Protein AF-A0AAQ4PIS8-F1 (afdb_monomer)

pLDDT: mean 78.93, std 17.28, range [35.97, 98.38]

Structure (mmCIF, N/CA/C/O backbone):
data_AF-A0AAQ4PIS8-F1
#
_entry.id   AF-A0AAQ4PIS8-F1
#
loop_
_atom_site.group_PDB
_atom_site.id
_atom_site.type_symbol
_atom_site.label_atom_id
_atom_site.label_alt_id
_atom_site.label_comp_id
_atom_site.label_asym_id
_atom_site.label_entit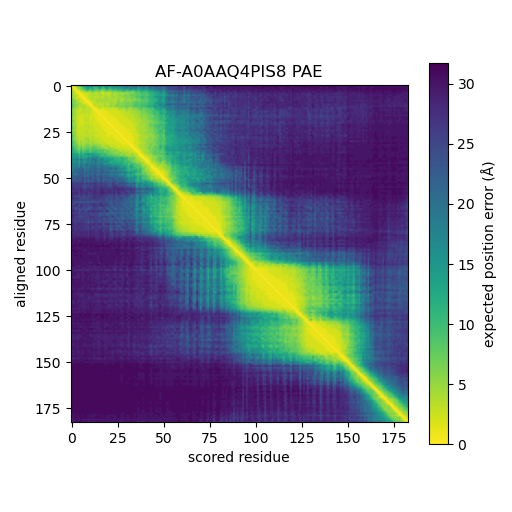y_id
_atom_site.label_seq_id
_atom_site.pdbx_PDB_ins_code
_atom_site.Cartn_x
_atom_site.Cartn_y
_atom_site.Cartn_z
_atom_site.occupancy
_atom_site.B_iso_or_equiv
_atom_site.auth_seq_id
_atom_site.auth_com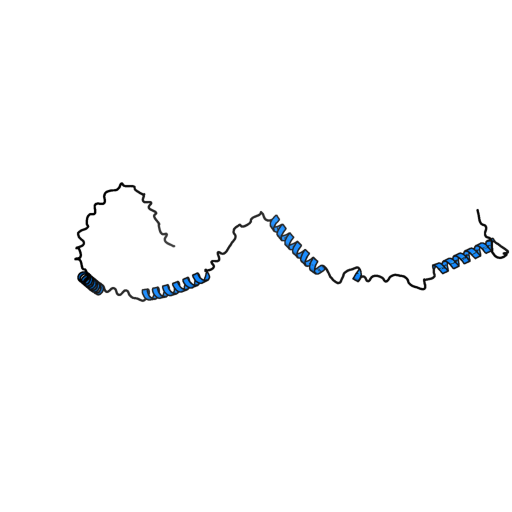p_id
_atom_site.auth_asym_id
_atom_site.auth_atom_id
_atom_site.pdbx_PDB_model_num
ATOM 1 N N . MET A 1 1 ? 63.037 -3.251 -74.588 1.00 55.78 1 MET A N 1
ATOM 2 C CA . MET A 1 1 ? 62.835 -3.623 -76.007 1.00 55.78 1 MET A CA 1
ATOM 3 C C . MET A 1 1 ? 61.582 -2.925 -76.519 1.00 55.78 1 MET A C 1
ATOM 5 O O . MET A 1 1 ? 60.501 -3.246 -76.045 1.00 55.78 1 MET A O 1
ATOM 9 N N . HIS A 1 2 ? 61.704 -1.952 -77.424 1.00 57.91 2 HIS A N 1
ATOM 10 C CA . HIS A 1 2 ? 60.540 -1.271 -78.004 1.00 57.91 2 HIS A CA 1
ATOM 11 C C . HIS A 1 2 ? 59.982 -2.119 -79.156 1.00 57.91 2 HIS A C 1
ATOM 13 O O . HIS A 1 2 ? 60.644 -2.274 -80.181 1.00 57.91 2 HIS A O 1
ATOM 19 N N . ARG A 1 3 ? 58.792 -2.710 -78.981 1.00 79.62 3 ARG A N 1
ATOM 20 C CA . ARG A 1 3 ? 58.085 -3.414 -80.063 1.00 79.62 3 ARG A CA 1
ATOM 21 C C . ARG A 1 3 ? 57.432 -2.379 -80.977 1.00 79.62 3 ARG A C 1
ATOM 23 O O . ARG A 1 3 ? 56.563 -1.633 -80.535 1.00 79.62 3 ARG A O 1
ATOM 30 N N . SER A 1 4 ? 57.860 -2.324 -82.234 1.00 81.12 4 SER A N 1
ATOM 31 C CA . SER A 1 4 ? 57.204 -1.514 -83.258 1.00 81.12 4 SER A CA 1
ATOM 32 C C . SER A 1 4 ? 55.917 -2.190 -83.735 1.00 81.12 4 SER A C 1
ATOM 34 O O . SER A 1 4 ? 55.777 -3.413 -83.685 1.00 81.12 4 SER A O 1
ATOM 36 N N . TYR A 1 5 ? 54.956 -1.381 -84.176 1.00 86.88 5 TYR A N 1
ATOM 37 C CA . TYR A 1 5 ? 53.689 -1.876 -84.699 1.00 86.88 5 TYR A CA 1
ATOM 38 C C . TYR A 1 5 ? 53.911 -2.650 -86.011 1.00 86.88 5 TYR A C 1
ATOM 40 O O . TYR A 1 5 ? 54.467 -2.114 -86.974 1.00 86.88 5 TYR A O 1
ATOM 48 N N . GLN A 1 6 ? 53.486 -3.917 -86.033 1.00 86.75 6 GLN A N 1
ATOM 49 C CA . GLN A 1 6 ? 53.590 -4.815 -87.182 1.00 86.75 6 GLN A CA 1
ATOM 50 C C . GLN A 1 6 ? 52.181 -5.217 -87.641 1.00 86.75 6 GLN A C 1
ATOM 52 O O . GLN A 1 6 ? 51.508 -5.969 -86.934 1.00 86.75 6 GLN A O 1
ATOM 57 N N . PRO A 1 7 ? 51.710 -4.711 -88.794 1.00 86.00 7 PRO A N 1
ATOM 58 C CA . PRO A 1 7 ? 50.404 -5.071 -89.324 1.00 86.00 7 PRO A CA 1
ATOM 59 C C . PRO A 1 7 ? 50.425 -6.510 -89.854 1.00 86.00 7 PRO A C 1
ATOM 61 O O . PRO A 1 7 ? 51.403 -6.945 -90.460 1.00 86.00 7 PRO A O 1
ATOM 64 N N . LEU A 1 8 ? 49.328 -7.242 -89.653 1.00 84.62 8 LEU A N 1
ATOM 65 C CA . LEU A 1 8 ? 49.197 -8.641 -90.091 1.00 84.62 8 LEU A CA 1
ATOM 66 C C . LEU A 1 8 ? 49.064 -8.788 -91.615 1.00 84.62 8 LEU A C 1
ATOM 68 O O . LEU A 1 8 ? 49.307 -9.857 -92.164 1.00 84.62 8 LEU A O 1
ATOM 72 N N . LYS A 1 9 ? 48.644 -7.719 -92.295 1.00 87.31 9 LYS A N 1
ATOM 73 C CA . LYS A 1 9 ? 48.464 -7.658 -93.748 1.00 87.31 9 LYS A CA 1
ATOM 74 C C . LYS A 1 9 ? 49.416 -6.609 -94.330 1.00 87.31 9 LYS A C 1
ATOM 76 O O . LYS A 1 9 ? 49.749 -5.654 -93.622 1.00 87.31 9 LYS A O 1
ATOM 81 N N . PRO A 1 10 ? 49.855 -6.745 -95.593 1.00 87.88 10 PRO A N 1
ATOM 82 C CA . PRO A 1 10 ? 50.627 -5.695 -96.244 1.00 87.88 10 PRO A CA 1
ATOM 83 C C . PRO A 1 10 ? 49.780 -4.419 -96.326 1.00 87.88 10 PRO A C 1
ATOM 85 O O . PRO A 1 10 ? 48.628 -4.456 -96.755 1.00 87.88 10 PRO A O 1
ATOM 88 N N . VAL A 1 11 ? 50.349 -3.296 -95.890 1.00 87.06 11 VAL A N 1
ATOM 89 C CA . VAL A 1 11 ? 49.680 -1.988 -95.872 1.00 87.06 11 VAL A CA 1
ATOM 90 C C . VAL A 1 11 ? 50.570 -0.933 -96.504 1.00 87.06 11 VAL A C 1
ATOM 92 O O . VAL A 1 11 ? 51.790 -0.964 -96.349 1.00 87.06 11 VAL A O 1
ATOM 95 N N . THR A 1 12 ? 49.948 0.021 -97.190 1.00 86.75 12 THR A N 1
ATOM 96 C CA . THR A 1 12 ? 50.639 1.137 -97.846 1.00 86.75 12 THR A CA 1
ATOM 97 C C . THR A 1 12 ? 51.217 2.125 -96.829 1.00 86.75 12 THR A C 1
ATOM 99 O O . THR A 1 12 ? 52.330 2.609 -97.007 1.00 86.75 12 THR A O 1
ATOM 102 N N . ASN A 1 13 ? 50.505 2.389 -95.724 1.00 89.31 13 ASN A N 1
ATOM 103 C CA . ASN A 1 13 ? 50.936 3.295 -94.656 1.00 89.31 13 ASN A CA 1
ATOM 104 C C . ASN A 1 13 ? 50.742 2.665 -93.265 1.00 89.31 13 ASN A C 1
ATOM 106 O O . ASN A 1 13 ? 49.618 2.470 -92.799 1.00 89.31 13 ASN A O 1
ATOM 110 N N . ARG A 1 14 ? 51.856 2.391 -92.571 1.00 86.31 14 ARG A N 1
ATOM 111 C CA . ARG A 1 14 ? 51.856 1.736 -91.249 1.00 86.31 14 ARG A CA 1
ATOM 112 C C . ARG A 1 14 ? 51.288 2.608 -90.129 1.00 86.31 14 ARG A C 1
ATOM 114 O O . ARG A 1 14 ? 50.638 2.079 -89.234 1.00 86.31 14 ARG A O 1
ATOM 121 N N . TYR A 1 15 ? 51.517 3.919 -90.170 1.00 88.31 15 TYR A N 1
ATOM 122 C CA . TYR A 1 15 ? 51.059 4.839 -89.125 1.00 88.31 15 TYR A CA 1
ATOM 123 C C . TYR A 1 15 ? 49.533 4.968 -89.123 1.00 88.31 15 TYR A C 1
ATOM 125 O O . TYR A 1 15 ? 48.894 4.906 -88.072 1.00 88.31 15 TYR A O 1
ATOM 133 N N . LEU A 1 16 ? 48.938 5.098 -90.313 1.00 90.00 16 LEU A N 1
ATOM 134 C CA . LEU A 1 16 ? 47.483 5.148 -90.450 1.00 90.00 16 LEU A CA 1
ATOM 135 C C . LEU A 1 16 ? 46.843 3.832 -90.005 1.00 90.00 16 LEU A C 1
ATOM 137 O O . LEU A 1 16 ? 45.884 3.869 -89.234 1.00 90.00 16 LEU A O 1
ATOM 141 N N . GLN A 1 17 ? 47.421 2.691 -90.396 1.00 91.06 17 GLN A N 1
ATOM 142 C CA . GLN A 1 17 ? 46.925 1.387 -89.964 1.00 91.06 17 GLN A CA 1
ATOM 143 C C . GLN A 1 17 ? 46.977 1.232 -88.436 1.00 91.06 17 GLN A C 1
ATOM 145 O O . GLN A 1 17 ? 45.989 0.828 -87.831 1.00 91.06 17 GLN A O 1
ATOM 150 N N . GLN A 1 18 ? 48.078 1.636 -87.793 1.00 91.31 18 GLN A N 1
ATOM 151 C CA . GLN A 1 18 ? 48.196 1.600 -86.333 1.00 91.31 18 GLN A CA 1
ATOM 152 C C . GLN A 1 18 ? 47.085 2.405 -85.649 1.00 91.31 18 GLN A C 1
ATOM 154 O O . GLN A 1 18 ? 46.471 1.932 -84.695 1.00 91.31 18 GLN A O 1
ATOM 159 N N . ARG A 1 19 ? 46.809 3.624 -86.133 1.00 93.00 19 ARG A N 1
ATOM 160 C CA . ARG A 1 19 ? 45.744 4.470 -85.573 1.00 93.00 19 ARG A CA 1
ATOM 161 C C . ARG A 1 19 ? 44.366 3.842 -85.737 1.00 93.00 19 ARG A C 1
ATOM 163 O O . ARG A 1 19 ? 43.538 3.970 -84.839 1.00 93.00 19 ARG A O 1
ATOM 170 N N . TRP A 1 20 ? 44.117 3.197 -86.872 1.00 92.69 20 TRP A N 1
ATOM 171 C CA . TRP A 1 20 ? 42.843 2.545 -87.154 1.00 92.69 20 TRP A CA 1
ATOM 172 C C . TRP A 1 20 ? 42.638 1.324 -86.265 1.00 92.69 20 TRP A C 1
ATOM 174 O O . TRP A 1 20 ? 41.591 1.211 -85.634 1.00 92.69 20 TRP A O 1
ATOM 184 N N . ASP A 1 21 ? 43.652 0.472 -86.140 1.00 92.56 21 ASP A N 1
ATOM 185 C CA . ASP A 1 21 ? 43.610 -0.711 -85.282 1.00 92.56 21 ASP A CA 1
ATOM 186 C C . ASP A 1 21 ? 43.416 -0.331 -83.813 1.00 92.56 21 ASP A C 1
ATOM 188 O O . ASP A 1 21 ? 42.583 -0.922 -83.128 1.00 92.56 21 ASP A O 1
ATOM 192 N N . LEU A 1 22 ? 44.127 0.699 -83.340 1.00 92.44 22 LEU A N 1
ATOM 193 C CA . LEU A 1 22 ? 43.937 1.237 -81.993 1.00 92.44 22 LEU A CA 1
ATOM 194 C C . LEU A 1 22 ? 42.506 1.742 -81.794 1.00 92.44 22 LEU A C 1
ATOM 196 O O . LEU A 1 22 ? 41.882 1.422 -80.789 1.00 92.44 22 LEU A O 1
ATOM 200 N N . ASN A 1 23 ? 41.953 2.488 -82.753 1.00 95.19 23 ASN A N 1
ATOM 201 C CA . ASN A 1 23 ? 40.583 2.988 -82.653 1.00 95.19 23 ASN A CA 1
ATOM 202 C C . ASN A 1 23 ? 39.558 1.840 -82.622 1.00 95.19 23 ASN A C 1
ATOM 204 O O . ASN A 1 23 ? 38.675 1.830 -81.766 1.00 95.19 23 ASN A O 1
ATOM 208 N N . GLN A 1 24 ? 39.712 0.838 -83.490 1.00 93.75 24 GLN A N 1
ATOM 209 C CA . GLN A 1 24 ? 38.850 -0.346 -83.511 1.00 93.75 24 GLN A CA 1
ATOM 210 C C . GLN A 1 24 ? 38.949 -1.150 -82.213 1.00 93.75 24 GLN A C 1
ATOM 212 O O . GLN A 1 24 ? 37.927 -1.576 -81.671 1.00 93.75 24 GLN A O 1
ATOM 217 N N . TYR A 1 25 ? 40.162 -1.314 -81.684 1.00 94.00 25 TYR A N 1
ATOM 218 C CA . TYR A 1 25 ? 40.397 -1.971 -80.405 1.00 94.00 25 TYR A CA 1
ATOM 219 C C . TYR A 1 25 ? 39.713 -1.225 -79.256 1.00 94.00 25 TYR A C 1
ATOM 221 O O . TYR A 1 25 ? 38.954 -1.828 -78.497 1.00 94.00 25 TYR A O 1
ATOM 229 N N . GLU A 1 26 ? 39.911 0.090 -79.164 1.00 95.81 26 GLU A N 1
ATOM 230 C CA . GLU A 1 26 ? 39.270 0.941 -78.159 1.00 95.81 26 GLU A CA 1
ATOM 231 C C . GLU A 1 26 ? 37.743 0.896 -78.270 1.00 95.81 26 GLU A C 1
ATOM 233 O O . GLU A 1 26 ? 37.034 0.753 -77.274 1.00 95.81 26 GLU A O 1
ATOM 238 N N . HIS A 1 27 ? 37.211 0.956 -79.489 1.00 95.94 27 HIS A N 1
ATOM 239 C CA . HIS A 1 27 ? 35.779 0.857 -79.744 1.00 95.94 27 HIS A CA 1
ATOM 240 C C . HIS A 1 27 ? 35.209 -0.509 -79.326 1.00 95.94 27 HIS A C 1
ATOM 242 O O . HIS A 1 27 ? 34.174 -0.566 -78.658 1.00 95.94 27 HIS A O 1
ATOM 248 N N . HIS A 1 28 ? 35.895 -1.610 -79.643 1.00 96.06 28 HIS A N 1
ATOM 249 C CA . HIS A 1 28 ? 35.524 -2.948 -79.183 1.00 96.06 28 HIS A CA 1
ATOM 250 C C . HIS A 1 28 ? 35.564 -3.052 -77.653 1.00 96.06 28 HIS A C 1
ATOM 252 O O . HIS A 1 28 ? 34.609 -3.530 -77.043 1.00 96.06 28 HIS A O 1
ATOM 258 N N . ARG A 1 29 ? 36.625 -2.546 -77.012 1.00 96.44 29 ARG A N 1
ATOM 259 C CA . ARG A 1 29 ? 36.758 -2.531 -75.547 1.00 96.44 29 ARG A CA 1
ATOM 260 C C . ARG A 1 29 ? 35.630 -1.753 -74.879 1.00 96.44 29 ARG A C 1
ATOM 262 O O . ARG A 1 29 ? 35.085 -2.235 -73.887 1.00 96.44 29 ARG A O 1
ATOM 269 N N . ARG A 1 30 ? 35.233 -0.605 -75.440 1.00 95.00 30 ARG A N 1
ATOM 270 C CA . ARG A 1 30 ? 34.065 0.154 -74.966 1.00 95.00 30 ARG A CA 1
ATOM 271 C C . ARG A 1 30 ? 32.787 -0.662 -75.079 1.00 95.00 30 ARG A C 1
ATOM 273 O O . ARG A 1 30 ? 32.063 -0.752 -74.095 1.00 95.00 30 ARG A O 1
ATOM 280 N N . LYS A 1 31 ? 32.542 -1.305 -76.227 1.00 94.38 31 LYS A N 1
ATOM 281 C CA . LYS A 1 31 ? 31.369 -2.172 -76.416 1.00 94.38 31 LYS A CA 1
ATOM 282 C C . LYS A 1 31 ? 31.323 -3.282 -75.374 1.00 94.38 31 LYS A C 1
ATOM 284 O O . LYS A 1 31 ? 30.334 -3.374 -74.652 1.00 94.38 31 LYS A O 1
ATOM 289 N N . VAL A 1 32 ? 32.410 -4.038 -75.224 1.00 92.94 32 VAL A N 1
ATOM 290 C CA . VAL A 1 32 ? 32.523 -5.111 -74.222 1.00 92.94 32 VAL A CA 1
ATOM 291 C C . VAL A 1 32 ? 32.256 -4.577 -72.813 1.00 92.94 32 VAL A C 1
ATOM 293 O O . VAL A 1 32 ? 31.450 -5.154 -72.096 1.00 92.94 32 VAL A O 1
ATOM 296 N N . SER A 1 33 ? 32.853 -3.441 -72.438 1.00 90.88 33 SER A N 1
ATOM 297 C CA . SER A 1 33 ? 32.641 -2.835 -71.117 1.00 90.88 33 SER A CA 1
ATOM 298 C C . SER A 1 33 ? 31.218 -2.315 -70.892 1.00 90.88 33 SER A C 1
ATOM 300 O O . SER A 1 33 ? 30.767 -2.285 -69.753 1.00 90.88 33 SER A O 1
ATOM 302 N N . SER A 1 34 ? 30.535 -1.860 -71.943 1.00 91.25 34 SER A N 1
ATOM 303 C CA . SER A 1 34 ? 29.161 -1.344 -71.864 1.00 91.25 34 SER A CA 1
ATOM 304 C C . SER A 1 34 ? 28.091 -2.432 -71.951 1.00 91.25 34 SER A C 1
ATOM 306 O O . SER A 1 34 ? 26.917 -2.156 -71.716 1.00 91.25 34 SER A O 1
ATOM 308 N N . THR A 1 35 ? 28.473 -3.658 -72.320 1.00 90.06 35 THR A N 1
ATOM 309 C CA . THR A 1 35 ? 27.518 -4.759 -72.460 1.00 90.06 35 THR A CA 1
ATOM 310 C C . THR A 1 35 ? 27.043 -5.184 -71.075 1.00 90.06 35 THR A C 1
ATOM 312 O O . THR A 1 35 ? 27.854 -5.483 -70.199 1.00 90.06 35 THR A O 1
ATOM 315 N N . LEU A 1 36 ? 25.728 -5.219 -70.868 1.00 84.69 36 LEU A N 1
ATOM 316 C CA . LEU A 1 36 ? 25.154 -5.751 -69.636 1.00 84.69 36 LEU A CA 1
ATOM 317 C C . LEU A 1 36 ? 25.276 -7.286 -69.621 1.00 84.69 36 LEU A C 1
ATOM 319 O O . LEU A 1 36 ? 25.133 -7.917 -70.673 1.00 84.69 36 LEU A O 1
ATOM 323 N N . PRO A 1 37 ? 25.531 -7.907 -68.456 1.00 84.12 37 PRO A N 1
ATOM 324 C CA . PRO A 1 37 ? 25.516 -9.359 -68.340 1.00 84.12 37 PRO A CA 1
ATOM 325 C C . PRO A 1 37 ? 24.103 -9.896 -68.608 1.00 84.12 37 PRO A C 1
ATOM 327 O O . PRO A 1 37 ? 23.116 -9.317 -68.163 1.00 84.12 37 PRO A O 1
ATOM 330 N N . VAL A 1 38 ? 24.010 -11.025 -69.317 1.00 85.62 38 VAL A N 1
ATOM 331 C CA . VAL A 1 38 ? 22.726 -11.678 -69.650 1.00 85.62 38 VAL A CA 1
ATOM 332 C C . VAL A 1 38 ? 22.031 -12.249 -68.409 1.00 85.62 38 VAL A C 1
ATOM 334 O O . VAL A 1 38 ? 20.807 -12.336 -68.374 1.00 85.62 38 VAL A O 1
ATOM 337 N N . VAL A 1 39 ? 22.800 -12.624 -67.385 1.00 85.56 39 VAL A N 1
ATOM 338 C CA . VAL A 1 39 ? 22.286 -13.193 -66.136 1.00 85.56 39 VAL A CA 1
ATOM 339 C C . VAL A 1 39 ? 22.597 -12.235 -64.995 1.00 85.56 39 VAL A C 1
ATOM 341 O O . VAL A 1 39 ? 23.763 -11.921 -64.750 1.00 85.56 39 VAL A O 1
ATOM 344 N N . ASP A 1 40 ? 21.559 -11.787 -64.291 1.00 80.81 40 ASP A N 1
ATOM 345 C CA . ASP A 1 40 ? 21.729 -11.058 -63.039 1.00 80.81 40 ASP A CA 1
ATOM 346 C C . ASP A 1 40 ? 22.132 -12.043 -61.936 1.00 80.81 40 ASP A C 1
ATOM 348 O O . ASP A 1 40 ? 21.403 -12.978 -61.611 1.00 80.81 40 ASP A O 1
ATOM 352 N N . ASN A 1 41 ? 23.326 -11.849 -61.386 1.00 82.06 41 ASN A N 1
ATOM 353 C CA . ASN A 1 41 ? 23.871 -12.632 -60.282 1.00 82.06 41 ASN A CA 1
ATOM 354 C C . ASN A 1 41 ? 23.840 -11.861 -58.954 1.00 82.06 41 ASN A C 1
ATOM 356 O O . ASN A 1 41 ? 24.473 -12.280 -57.981 1.00 82.06 41 ASN A O 1
ATOM 360 N N . LYS A 1 42 ? 23.142 -10.721 -58.892 1.00 80.38 42 LYS A N 1
ATOM 361 C CA . LYS A 1 42 ? 23.028 -9.949 -57.657 1.00 80.38 42 LYS A CA 1
ATOM 362 C C . LYS A 1 42 ? 22.176 -10.704 -56.641 1.00 80.38 42 LYS A C 1
ATOM 364 O O . LYS A 1 42 ? 21.080 -11.175 -56.932 1.00 80.38 42 LYS A O 1
ATOM 369 N N . GLY A 1 43 ? 22.688 -10.788 -55.415 1.00 78.38 43 GLY A N 1
ATOM 370 C CA . GLY A 1 43 ? 21.947 -11.351 -54.293 1.00 78.38 43 GLY A CA 1
ATOM 371 C C . GLY A 1 43 ? 20.665 -10.562 -54.023 1.00 78.38 43 GLY A C 1
ATOM 372 O O . GLY A 1 43 ? 20.639 -9.333 -54.110 1.00 78.38 43 GLY A O 1
ATOM 373 N N . MET A 1 44 ? 19.598 -11.277 -53.673 1.00 80.38 44 MET A N 1
ATOM 374 C CA . MET A 1 44 ? 18.327 -10.671 -53.284 1.00 80.38 44 MET A CA 1
ATOM 375 C C . MET A 1 44 ? 18.517 -9.708 -52.102 1.00 80.38 44 MET A C 1
ATOM 377 O O . MET A 1 44 ? 19.093 -10.060 -51.072 1.00 80.38 44 MET A O 1
ATOM 381 N N . ARG A 1 45 ? 18.039 -8.468 -52.264 1.00 78.75 45 ARG A N 1
ATOM 382 C CA . ARG A 1 45 ? 18.158 -7.409 -51.254 1.00 78.75 45 ARG A CA 1
ATOM 383 C C . ARG A 1 45 ? 17.368 -7.802 -50.011 1.00 78.75 45 ARG A C 1
ATOM 385 O O . ARG A 1 45 ? 16.153 -7.978 -50.086 1.00 78.75 45 ARG A O 1
ATOM 392 N N . THR A 1 46 ? 18.045 -7.891 -48.869 1.00 79.69 46 THR A N 1
ATOM 393 C CA . THR A 1 46 ? 17.402 -8.215 -47.594 1.00 79.69 46 THR A CA 1
ATOM 394 C C . THR A 1 46 ? 16.274 -7.215 -47.304 1.00 79.69 46 THR A C 1
ATOM 396 O O . THR A 1 46 ? 16.534 -6.008 -47.260 1.00 79.69 46 THR A O 1
ATOM 399 N N . PRO A 1 47 ? 15.027 -7.677 -47.108 1.00 81.56 47 PRO A N 1
ATOM 400 C CA . PRO A 1 47 ? 13.916 -6.812 -46.733 1.00 81.56 47 PRO A CA 1
ATOM 401 C C . PRO A 1 47 ? 14.209 -6.022 -45.451 1.00 81.56 47 PRO A C 1
ATOM 403 O O . PRO A 1 47 ? 14.724 -6.569 -44.475 1.00 81.56 47 PRO A O 1
ATOM 406 N N . ALA A 1 48 ? 13.822 -4.744 -45.422 1.00 75.25 48 ALA A N 1
ATOM 407 C CA . ALA A 1 48 ? 14.106 -3.836 -44.304 1.00 75.25 48 ALA A CA 1
ATOM 408 C C . ALA A 1 48 ? 13.567 -4.342 -42.951 1.00 75.25 48 ALA A C 1
ATOM 410 O O . ALA A 1 48 ? 14.201 -4.151 -41.920 1.00 75.25 48 ALA A O 1
ATOM 411 N N . HIS A 1 49 ? 12.441 -5.063 -42.951 1.00 75.81 49 HIS A N 1
ATOM 412 C CA . HIS A 1 49 ? 11.838 -5.641 -41.742 1.00 75.81 49 HIS A CA 1
ATOM 413 C C . HIS A 1 49 ? 12.620 -6.830 -41.147 1.00 75.81 49 HIS A C 1
ATOM 415 O O . HIS A 1 49 ? 12.298 -7.297 -40.056 1.00 75.81 49 HIS A O 1
ATOM 421 N N . ILE A 1 50 ? 13.599 -7.371 -41.879 1.00 74.75 50 ILE A N 1
ATOM 422 C CA . ILE A 1 50 ? 14.530 -8.385 -41.366 1.00 74.75 50 ILE A CA 1
ATOM 423 C C . ILE A 1 50 ? 15.726 -7.692 -40.708 1.00 74.75 50 ILE A C 1
ATOM 425 O O . ILE A 1 50 ? 16.210 -8.145 -39.675 1.00 74.75 50 ILE A O 1
ATOM 429 N N . GLN A 1 51 ? 16.171 -6.567 -41.275 1.00 72.50 51 GLN A N 1
ATOM 430 C CA . GLN A 1 51 ? 17.234 -5.734 -40.703 1.00 72.50 51 GLN A CA 1
ATOM 431 C C . GLN A 1 51 ? 16.767 -5.026 -39.424 1.00 72.50 51 GLN A C 1
ATOM 433 O O . GLN A 1 51 ? 17.518 -4.907 -38.459 1.00 72.50 51 GLN A O 1
ATOM 438 N N . LEU A 1 52 ? 15.504 -4.604 -39.401 1.00 67.75 52 LEU A N 1
ATOM 439 C CA . LEU A 1 52 ? 14.857 -3.935 -38.283 1.00 67.75 52 LEU A CA 1
ATOM 440 C C . LEU A 1 52 ? 13.796 -4.887 -37.712 1.00 67.75 52 LEU A C 1
ATOM 442 O O . LEU A 1 52 ? 12.788 -5.130 -38.368 1.00 67.75 52 LEU A O 1
ATOM 446 N N . LYS A 1 53 ? 14.011 -5.456 -36.514 1.00 63.34 53 LYS A N 1
ATOM 447 C CA . LYS A 1 53 ? 13.090 -6.405 -35.837 1.00 63.34 53 LYS A CA 1
ATOM 448 C C . LYS A 1 53 ? 11.759 -5.742 -35.419 1.00 63.34 53 LYS A C 1
ATOM 450 O O . LYS A 1 53 ? 11.427 -5.671 -34.241 1.00 63.34 53 LYS A O 1
ATOM 455 N N . LEU A 1 54 ? 10.961 -5.294 -36.383 1.00 62.91 54 LEU A N 1
ATOM 456 C CA . LEU A 1 54 ? 9.746 -4.494 -36.185 1.00 62.91 54 LEU A CA 1
ATOM 457 C C . LEU A 1 54 ? 8.554 -5.274 -35.599 1.00 62.91 54 LEU A C 1
ATOM 459 O O . LEU A 1 54 ? 7.568 -4.667 -35.204 1.00 62.91 54 LEU A O 1
ATOM 463 N N . LYS A 1 55 ? 8.624 -6.612 -35.504 1.00 60.56 55 LYS A N 1
ATOM 464 C CA . LYS A 1 55 ? 7.534 -7.441 -34.943 1.00 60.56 55 LYS A CA 1
ATOM 465 C C . LYS A 1 55 ? 7.456 -7.446 -33.407 1.00 60.56 55 LYS A C 1
ATOM 467 O O . LYS A 1 55 ? 6.527 -8.026 -32.858 1.00 60.56 55 LYS A O 1
ATOM 472 N N . LYS A 1 56 ? 8.418 -6.840 -32.706 1.00 59.81 56 LYS A N 1
ATOM 473 C CA . LYS A 1 56 ? 8.391 -6.658 -31.247 1.00 59.81 56 LYS A CA 1
ATOM 474 C C . LYS A 1 56 ? 8.801 -5.222 -30.954 1.00 59.81 56 LYS A C 1
ATOM 476 O O . LYS A 1 56 ? 9.990 -4.968 -30.803 1.00 59.81 56 LYS A O 1
ATOM 481 N N . LEU A 1 57 ? 7.852 -4.288 -30.946 1.00 57.56 57 LEU A N 1
ATOM 482 C CA . LEU A 1 57 ? 8.159 -2.913 -30.564 1.00 57.56 57 LEU A CA 1
ATOM 483 C C . LEU A 1 57 ? 8.560 -2.904 -29.075 1.00 57.56 57 LEU A C 1
ATOM 485 O O . LEU A 1 57 ? 7.764 -3.311 -28.232 1.00 57.56 57 LEU A O 1
ATOM 489 N N . PRO A 1 58 ? 9.798 -2.509 -28.734 1.00 59.88 58 PRO A N 1
ATOM 490 C CA . PRO A 1 58 ? 10.265 -2.415 -27.351 1.00 59.88 58 PRO A CA 1
ATOM 491 C C . PRO A 1 58 ? 9.635 -1.241 -26.583 1.00 59.88 58 PRO A C 1
ATOM 493 O O . PRO A 1 58 ? 9.885 -1.106 -25.390 1.00 59.88 58 PRO A O 1
ATOM 496 N N . ASP A 1 59 ? 8.823 -0.421 -27.249 1.00 63.91 59 ASP A N 1
ATOM 497 C CA . ASP A 1 59 ? 8.295 0.854 -26.758 1.00 63.91 59 ASP A CA 1
ATOM 498 C C . ASP A 1 59 ? 7.411 0.700 -25.506 1.00 63.91 59 ASP A C 1
ATOM 500 O O . ASP A 1 59 ? 7.590 1.405 -24.515 1.00 63.91 59 ASP A O 1
ATOM 504 N N . ASP A 1 60 ? 6.547 -0.319 -25.460 1.00 73.69 60 ASP A N 1
ATOM 505 C CA . ASP A 1 60 ? 5.691 -0.573 -24.289 1.00 73.69 60 ASP A CA 1
ATOM 506 C C . ASP A 1 60 ? 6.501 -1.001 -23.057 1.00 73.69 60 ASP A C 1
ATOM 508 O O . ASP A 1 60 ? 6.196 -0.631 -21.928 1.00 73.69 60 ASP A O 1
ATOM 512 N N . ARG A 1 61 ? 7.573 -1.776 -23.251 1.00 83.94 61 ARG A N 1
ATOM 513 C CA . ARG A 1 61 ? 8.448 -2.181 -22.139 1.00 83.94 61 ARG A CA 1
ATOM 514 C C . ARG A 1 61 ? 9.332 -1.030 -21.689 1.00 83.94 61 ARG A C 1
ATOM 516 O O . ARG A 1 61 ? 9.515 -0.844 -20.491 1.00 83.94 61 ARG A O 1
ATOM 523 N N . GLN A 1 62 ? 9.870 -0.275 -22.642 1.00 85.56 62 GLN A N 1
ATOM 524 C CA . GLN A 1 62 ? 10.735 0.858 -22.356 1.00 85.56 62 GLN A CA 1
ATOM 525 C C . GLN A 1 62 ? 9.962 1.971 -21.644 1.00 85.56 62 GLN A C 1
ATOM 527 O O . GLN A 1 62 ? 10.461 2.518 -20.670 1.00 85.56 62 GLN A O 1
ATOM 532 N N . SER A 1 63 ? 8.713 2.231 -22.033 1.00 88.25 63 SER A N 1
ATOM 533 C CA . SER A 1 63 ? 7.856 3.217 -21.366 1.00 88.25 63 SER A CA 1
ATOM 534 C C . SER A 1 63 ? 7.500 2.833 -19.925 1.00 88.25 63 SER A C 1
ATOM 536 O O . SER A 1 63 ? 7.478 3.707 -19.056 1.00 88.25 63 SER A O 1
ATOM 538 N N . ILE A 1 64 ? 7.282 1.543 -19.637 1.00 91.38 64 ILE A N 1
ATOM 539 C CA . ILE A 1 64 ? 7.111 1.045 -18.260 1.00 91.38 64 ILE A CA 1
ATOM 540 C C . ILE A 1 64 ? 8.398 1.264 -17.456 1.00 91.38 64 ILE A C 1
ATOM 542 O O . ILE A 1 64 ? 8.350 1.839 -16.371 1.00 91.38 64 ILE A O 1
ATOM 546 N N . ILE A 1 65 ? 9.550 0.876 -18.013 1.00 93.62 65 ILE A N 1
ATOM 547 C CA . ILE A 1 65 ? 10.859 1.044 -17.365 1.00 93.62 65 ILE A CA 1
ATOM 548 C C . ILE A 1 65 ? 11.141 2.525 -17.081 1.00 93.62 65 ILE A C 1
ATOM 550 O O . ILE A 1 65 ? 11.541 2.879 -15.975 1.00 93.62 65 ILE A O 1
ATOM 554 N N . ASP A 1 66 ? 10.897 3.410 -18.043 1.00 94.62 66 ASP A N 1
ATOM 555 C CA . ASP A 1 66 ? 11.159 4.842 -17.903 1.00 94.62 66 ASP A CA 1
ATOM 556 C C . ASP A 1 66 ? 10.219 5.495 -16.884 1.00 94.62 66 ASP A C 1
ATOM 558 O O . ASP A 1 66 ? 10.633 6.363 -16.108 1.00 94.62 66 ASP A O 1
ATOM 562 N N . ARG A 1 67 ? 8.955 5.058 -16.840 1.00 96.38 67 ARG A N 1
ATOM 563 C CA . ARG A 1 67 ? 7.992 5.475 -15.816 1.00 96.38 67 ARG A CA 1
ATOM 564 C C . ARG A 1 67 ? 8.457 5.053 -14.423 1.00 96.38 67 ARG A C 1
ATOM 566 O O . ARG A 1 67 ? 8.458 5.887 -13.515 1.00 96.38 67 ARG A O 1
ATOM 573 N N . ASP A 1 68 ? 8.865 3.800 -14.259 1.00 97.00 68 ASP A N 1
ATOM 574 C CA . ASP A 1 68 ? 9.320 3.267 -12.975 1.00 97.00 68 ASP A CA 1
ATOM 575 C C . ASP A 1 68 ? 10.623 3.936 -12.523 1.00 97.00 68 ASP A C 1
ATOM 577 O O . ASP A 1 68 ? 10.744 4.323 -11.360 1.00 97.00 68 ASP A O 1
ATOM 581 N N . ASN A 1 69 ? 11.552 4.189 -13.448 1.00 97.00 69 ASN A N 1
ATOM 582 C CA . ASN A 1 69 ? 12.794 4.915 -13.182 1.00 97.00 69 ASN A CA 1
ATOM 583 C C . ASN A 1 69 ? 12.534 6.352 -12.715 1.00 97.00 69 ASN A C 1
ATOM 585 O O . ASN A 1 69 ? 13.155 6.805 -11.754 1.00 97.00 69 ASN A O 1
ATOM 589 N N . ARG A 1 70 ? 11.586 7.068 -13.338 1.00 97.25 70 ARG A N 1
ATOM 590 C CA . ARG A 1 70 ? 11.175 8.411 -12.883 1.00 97.25 70 ARG A CA 1
ATOM 591 C C . ARG A 1 70 ? 10.585 8.374 -11.477 1.00 97.25 70 ARG A C 1
ATOM 593 O O . ARG A 1 70 ? 10.897 9.231 -10.652 1.00 97.25 70 ARG A O 1
ATOM 600 N N . LEU A 1 71 ? 9.746 7.380 -11.195 1.00 97.25 71 LEU A N 1
ATOM 601 C CA . LEU A 1 71 ? 9.096 7.229 -9.897 1.00 97.25 71 LEU A CA 1
ATOM 602 C C . LEU A 1 71 ? 10.109 6.871 -8.800 1.00 97.25 71 LEU A C 1
ATOM 604 O O . LEU A 1 71 ? 10.051 7.424 -7.701 1.00 97.25 71 LEU A O 1
ATOM 608 N N . LEU A 1 72 ? 11.072 6.000 -9.108 1.00 97.19 72 LEU A N 1
ATOM 609 C CA . LEU A 1 72 ? 12.183 5.666 -8.222 1.00 97.19 72 LEU A CA 1
ATOM 610 C C . LEU A 1 72 ? 13.071 6.885 -7.957 1.00 97.19 72 LEU A C 1
ATOM 612 O O . LEU A 1 72 ? 13.353 7.183 -6.800 1.00 97.19 72 LEU A O 1
ATOM 616 N N . ALA A 1 73 ? 13.461 7.619 -9.002 1.00 97.06 73 ALA A N 1
ATOM 617 C CA . ALA A 1 73 ? 14.273 8.825 -8.869 1.00 97.06 73 ALA A CA 1
ATOM 618 C C . ALA A 1 73 ? 13.584 9.884 -7.997 1.00 97.06 73 ALA A C 1
ATOM 620 O O . ALA A 1 73 ? 14.226 10.467 -7.130 1.00 97.06 73 ALA A O 1
ATOM 621 N N . SER A 1 74 ? 12.270 10.080 -8.157 1.00 96.19 74 SER A N 1
ATOM 622 C CA . SER A 1 74 ? 11.490 10.981 -7.300 1.00 96.19 74 SER A CA 1
ATOM 623 C C . SER A 1 74 ? 11.480 10.526 -5.836 1.00 96.19 74 SER A C 1
ATOM 625 O O . SER A 1 74 ? 11.691 11.344 -4.945 1.00 96.19 74 SER A O 1
ATOM 627 N N . LYS A 1 75 ? 11.306 9.225 -5.565 1.00 94.50 75 LYS A N 1
ATOM 628 C CA . LYS A 1 75 ? 11.384 8.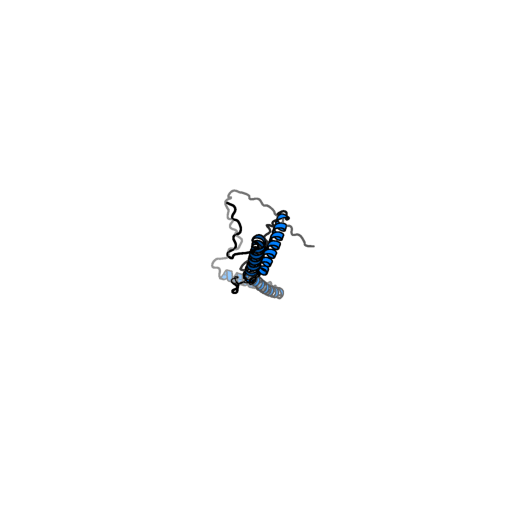682 -4.197 1.00 94.50 75 LYS A CA 1
ATOM 629 C C . LYS A 1 75 ? 12.769 8.861 -3.582 1.00 94.50 75 LYS A C 1
ATOM 631 O O . LYS A 1 75 ? 12.864 9.259 -2.427 1.00 94.50 75 LYS A O 1
ATOM 636 N N . LEU A 1 76 ? 13.828 8.590 -4.343 1.00 93.56 76 LEU A N 1
ATOM 637 C CA . LEU A 1 76 ? 15.204 8.779 -3.888 1.00 93.56 76 LEU A CA 1
ATOM 638 C C . LEU A 1 76 ? 15.504 10.255 -3.627 1.00 93.56 76 LEU A C 1
ATOM 640 O O . LEU A 1 76 ? 16.081 10.565 -2.594 1.00 93.56 76 LEU A O 1
ATOM 644 N N . ALA A 1 77 ? 15.058 11.160 -4.499 1.00 93.62 77 ALA A N 1
ATOM 645 C CA . ALA A 1 77 ? 15.179 12.598 -4.281 1.00 93.62 77 ALA A CA 1
ATOM 646 C C . ALA A 1 77 ? 14.454 13.030 -3.001 1.00 93.62 77 ALA A C 1
ATOM 648 O O . ALA A 1 77 ? 15.034 13.736 -2.188 1.00 93.62 77 ALA A O 1
ATOM 649 N N . ASN A 1 78 ? 13.234 12.538 -2.765 1.00 90.50 78 ASN A N 1
ATOM 650 C CA . ASN A 1 78 ? 12.503 12.818 -1.529 1.00 90.50 78 ASN A CA 1
ATOM 651 C C . ASN A 1 78 ? 13.252 12.314 -0.287 1.00 90.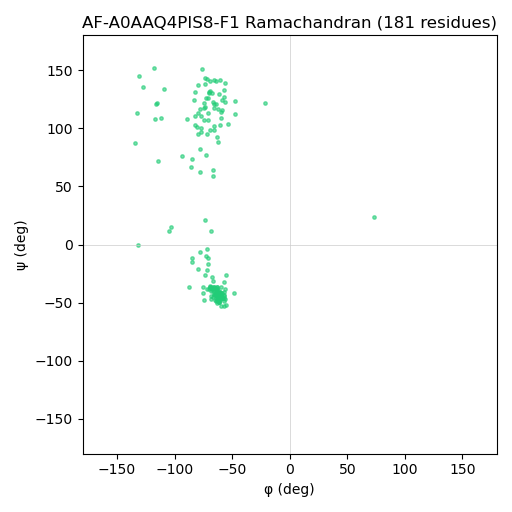50 78 ASN A C 1
ATOM 653 O O . ASN A 1 78 ? 13.315 13.034 0.701 1.00 90.50 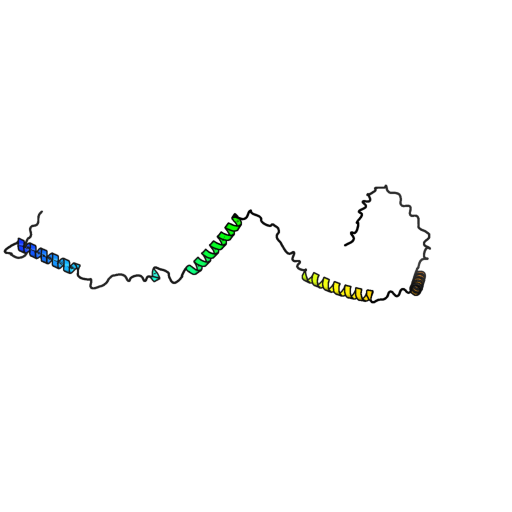78 ASN A O 1
ATOM 657 N N . ILE A 1 79 ? 13.844 11.115 -0.336 1.00 86.62 79 ILE A N 1
ATOM 658 C CA . ILE A 1 79 ? 14.647 10.570 0.772 1.00 86.62 79 ILE A CA 1
ATOM 659 C C . ILE A 1 79 ? 15.900 11.422 1.003 1.00 86.62 79 ILE A C 1
ATOM 661 O O . ILE A 1 79 ? 16.175 11.795 2.137 1.00 86.62 79 ILE A O 1
ATOM 665 N N . VAL A 1 80 ? 16.633 11.756 -0.062 1.00 87.81 80 VAL A N 1
ATOM 666 C CA . VAL A 1 80 ? 17.868 12.555 0.002 1.00 87.81 80 VAL A CA 1
ATOM 667 C C . VAL A 1 80 ? 17.599 13.975 0.502 1.00 87.81 80 VAL A C 1
ATOM 669 O O . VAL A 1 80 ? 18.397 14.512 1.261 1.00 87.81 80 VAL A O 1
ATOM 672 N N . CYS A 1 81 ? 16.488 14.585 0.086 1.00 86.56 81 CYS A N 1
ATOM 673 C CA . CYS A 1 81 ? 16.092 15.920 0.527 1.00 86.56 81 CYS A CA 1
ATOM 674 C C . CYS A 1 81 ? 15.434 15.926 1.913 1.00 86.56 81 CYS A C 1
ATOM 676 O O . CYS A 1 81 ? 15.377 16.978 2.543 1.00 86.56 81 CYS A O 1
ATOM 678 N N . SER A 1 82 ? 14.908 14.794 2.389 1.00 84.06 82 SER A N 1
ATOM 679 C CA . SER A 1 82 ? 14.354 14.702 3.739 1.00 84.06 82 SER A CA 1
ATOM 680 C C . SER A 1 82 ? 15.473 14.675 4.780 1.00 84.06 82 SER A C 1
ATOM 682 O O . SER A 1 82 ? 16.448 13.945 4.626 1.00 84.06 82 SER A O 1
ATOM 684 N N . GLU A 1 83 ? 15.316 15.402 5.887 1.00 76.31 83 GLU A N 1
ATOM 685 C CA . GLU A 1 83 ? 16.309 15.452 6.977 1.00 76.31 83 GLU A CA 1
ATOM 686 C C . GLU A 1 83 ? 16.354 14.170 7.841 1.00 76.31 83 GLU A C 1
ATOM 688 O O . GLU A 1 83 ? 16.803 14.185 8.984 1.00 76.31 83 GLU A O 1
ATOM 693 N N . GLY A 1 84 ? 15.875 13.036 7.313 1.00 68.19 84 GLY A N 1
ATOM 694 C CA . GLY A 1 84 ? 15.937 11.742 7.994 1.00 68.19 84 GLY A CA 1
ATOM 695 C C . GLY A 1 84 ? 14.972 11.590 9.173 1.00 68.19 84 GLY A C 1
ATOM 696 O O . GLY A 1 84 ? 15.211 10.757 10.048 1.00 68.19 84 GLY A O 1
ATOM 697 N N . LEU A 1 85 ? 13.875 12.356 9.211 1.00 68.50 85 LEU A N 1
ATOM 698 C CA . LEU A 1 85 ? 12.835 12.220 10.233 1.00 68.50 85 LEU A CA 1
ATOM 699 C C . LEU A 1 85 ? 12.012 10.942 9.989 1.00 68.50 85 LEU A C 1
ATOM 701 O O . LEU A 1 85 ? 10.907 10.983 9.458 1.00 68.50 85 LEU A O 1
ATOM 705 N N . VAL A 1 86 ? 12.574 9.789 10.349 1.00 68.62 86 VAL A N 1
ATOM 706 C CA . VAL A 1 86 ? 11.826 8.533 10.441 1.00 68.62 86 VAL A CA 1
ATOM 707 C C . VAL A 1 86 ? 10.972 8.615 11.701 1.00 68.62 86 VAL A C 1
ATOM 709 O O . VAL A 1 86 ? 11.481 8.539 12.826 1.00 68.62 86 VAL A O 1
ATOM 712 N N . ASP A 1 87 ? 9.666 8.779 11.520 1.00 68.25 87 ASP A N 1
ATOM 713 C CA . ASP A 1 87 ? 8.697 8.603 12.585 1.00 68.25 87 ASP A CA 1
ATOM 714 C C . ASP A 1 87 ? 8.701 7.126 12.998 1.00 68.25 87 ASP A C 1
ATOM 716 O O . ASP A 1 87 ? 8.066 6.245 12.437 1.00 68.25 87 ASP A O 1
ATOM 720 N N . HIS A 1 88 ? 9.414 6.826 14.073 1.00 67.50 88 HIS A N 1
ATOM 721 C CA . HIS A 1 88 ? 9.374 5.527 14.752 1.00 67.50 88 HIS A CA 1
ATOM 722 C C . HIS A 1 88 ? 8.016 5.284 15.445 1.00 67.50 88 HIS A C 1
ATOM 724 O O . HIS A 1 88 ? 7.845 4.343 16.220 1.00 67.50 88 HIS A O 1
ATOM 730 N N . TRP A 1 89 ? 7.027 6.127 15.152 1.00 70.56 89 TRP A N 1
ATOM 731 C CA . TRP A 1 89 ? 5.665 6.081 15.646 1.00 70.56 89 TRP A CA 1
ATOM 732 C C . TRP A 1 89 ? 4.882 5.142 14.749 1.00 70.56 89 TRP A C 1
ATOM 734 O O . TRP A 1 89 ? 3.990 5.521 13.998 1.00 70.56 89 TRP A O 1
ATOM 744 N N . ASN A 1 90 ? 5.264 3.877 14.821 1.00 69.50 90 ASN A N 1
ATOM 745 C CA . ASN A 1 90 ? 4.595 2.827 14.095 1.00 69.50 90 ASN A CA 1
ATOM 746 C C . ASN A 1 90 ? 3.175 2.711 14.663 1.00 69.50 90 ASN A C 1
ATOM 748 O O . ASN A 1 90 ? 2.972 2.198 15.767 1.00 69.50 90 ASN A O 1
ATOM 752 N N . GLN A 1 91 ? 2.194 3.269 13.950 1.00 68.88 91 GLN A N 1
ATOM 753 C CA . GLN A 1 91 ? 0.805 3.339 14.395 1.00 68.88 91 GLN A CA 1
ATOM 754 C C . GLN A 1 91 ? 0.128 1.978 14.193 1.00 68.88 91 GLN A C 1
ATOM 756 O O . GLN A 1 91 ? -0.813 1.809 13.421 1.00 68.88 91 GLN A O 1
ATOM 761 N N . TYR A 1 92 ? 0.639 0.963 14.885 1.00 67.88 92 TYR A N 1
ATOM 762 C CA . TYR A 1 92 ? 0.025 -0.348 14.920 1.00 67.88 92 TYR A CA 1
ATOM 763 C C . TYR A 1 92 ? -1.257 -0.267 15.740 1.00 67.88 92 TYR A C 1
ATOM 765 O O . TYR A 1 92 ? -1.237 -0.095 16.959 1.00 67.88 92 TYR A O 1
ATOM 773 N N . SER A 1 93 ? -2.401 -0.444 15.080 1.00 72.44 93 SER A N 1
ATOM 774 C CA . SER A 1 93 ? -3.629 -0.762 15.798 1.00 72.44 93 SER A CA 1
ATOM 775 C C . SER A 1 93 ? -3.426 -2.111 16.494 1.00 72.44 93 SER A C 1
ATOM 777 O O . SER A 1 93 ? -3.244 -3.124 15.810 1.00 72.44 93 SER A O 1
ATOM 779 N N . LEU A 1 94 ? -3.463 -2.147 17.827 1.00 67.69 94 LEU A N 1
ATOM 780 C CA . LEU A 1 94 ? -3.486 -3.393 18.594 1.00 67.69 94 LEU A CA 1
ATOM 781 C C . LEU A 1 94 ? -4.780 -4.149 18.262 1.00 67.69 94 LEU A C 1
ATOM 783 O O . LEU A 1 94 ? -5.834 -3.918 18.854 1.00 67.69 94 LEU A O 1
ATOM 787 N N . LYS A 1 95 ? -4.713 -5.038 17.270 1.00 71.62 95 LYS A N 1
ATOM 788 C CA . LYS A 1 95 ? -5.817 -5.924 16.905 1.00 71.62 95 LYS A CA 1
ATOM 789 C C . LYS A 1 95 ? -5.821 -7.092 17.881 1.00 71.62 95 LYS A C 1
ATOM 791 O O . LYS A 1 95 ? -5.022 -8.015 17.768 1.00 71.62 95 LYS A O 1
ATOM 796 N N . SER A 1 96 ? -6.712 -7.034 18.865 1.00 76.56 96 SER A N 1
ATOM 797 C CA . SER A 1 96 ? -7.032 -8.204 19.680 1.00 76.56 96 SER A CA 1
ATOM 798 C C . SER A 1 96 ? -7.859 -9.172 18.841 1.00 76.56 96 SER A C 1
ATOM 800 O O . SER A 1 96 ? -8.910 -8.786 18.328 1.00 76.56 96 SER A O 1
ATOM 802 N N . LEU A 1 97 ? -7.422 -10.431 18.747 1.00 77.12 97 LEU A N 1
ATOM 803 C CA . LEU A 1 97 ? -8.164 -11.508 18.078 1.00 77.12 97 LEU A CA 1
ATOM 804 C C . LEU A 1 97 ? -9.589 -11.674 18.646 1.00 77.12 97 LEU A C 1
ATOM 806 O O . LEU A 1 97 ? -10.500 -12.078 17.935 1.00 77.12 97 LEU A O 1
ATOM 810 N N . ASN A 1 98 ? -9.792 -11.292 19.911 1.00 87.44 98 ASN A N 1
ATOM 811 C CA . ASN A 1 98 ? -11.067 -11.396 20.622 1.00 87.44 98 ASN A CA 1
ATOM 812 C C . ASN A 1 98 ? -11.805 -10.051 20.741 1.00 87.44 98 ASN A C 1
ATOM 814 O O . ASN A 1 98 ? -12.705 -9.917 21.572 1.00 87.44 98 ASN A O 1
ATOM 818 N N . GLY A 1 99 ? -11.413 -9.032 19.969 1.00 89.25 99 GLY A N 1
ATOM 819 C CA . GLY A 1 99 ? -12.015 -7.698 20.049 1.00 89.25 99 GLY A CA 1
ATOM 820 C C . GLY A 1 99 ? -13.525 -7.718 19.810 1.00 89.25 99 GLY A C 1
ATOM 821 O O . GLY A 1 99 ? -14.276 -7.063 20.527 1.00 89.25 99 GLY A O 1
ATOM 822 N N . ASP A 1 100 ? -13.967 -8.519 18.850 1.00 89.44 100 ASP A N 1
ATOM 823 C CA . ASP A 1 100 ? -15.358 -8.557 18.398 1.00 89.44 100 ASP A CA 1
ATOM 824 C C . ASP A 1 100 ? -16.243 -9.267 19.420 1.00 89.44 100 ASP A C 1
ATOM 826 O O . ASP A 1 100 ? -17.227 -8.700 19.890 1.00 89.44 100 ASP A O 1
ATOM 830 N N . LYS A 1 101 ? -15.791 -10.433 19.891 1.00 93.12 101 LYS A N 1
ATOM 831 C CA . LYS A 1 101 ? -16.435 -11.170 20.981 1.00 93.12 101 LYS A CA 1
ATOM 832 C C . LYS A 1 101 ? -16.552 -10.328 22.256 1.00 93.12 101 LYS A C 1
ATOM 834 O O . LYS A 1 101 ? -17.610 -10.279 22.874 1.00 93.12 101 LYS A O 1
ATOM 839 N N . ARG A 1 102 ? -15.493 -9.595 22.624 1.00 91.81 102 ARG A N 1
ATOM 840 C CA . ARG A 1 102 ? -15.518 -8.693 23.788 1.00 91.81 102 ARG A CA 1
ATOM 841 C C . ARG A 1 102 ? -16.538 -7.564 23.616 1.00 91.81 102 ARG A C 1
ATOM 843 O O . ARG A 1 102 ? -17.164 -7.162 24.594 1.00 91.81 102 ARG A O 1
ATOM 850 N N . ARG A 1 103 ? -16.702 -7.032 22.398 1.00 93.06 103 ARG A N 1
ATOM 851 C CA . ARG A 1 103 ? -17.714 -6.006 22.099 1.00 93.06 103 ARG A CA 1
ATOM 852 C C . ARG A 1 103 ? -19.131 -6.561 22.243 1.00 93.06 103 ARG A C 1
ATOM 854 O O . ARG A 1 103 ? -19.963 -5.900 22.854 1.00 93.06 103 ARG A O 1
ATOM 861 N N . GLU A 1 104 ? -19.390 -7.763 21.742 1.00 95.94 104 GLU A N 1
ATOM 862 C CA . GLU A 1 104 ? -20.692 -8.433 21.879 1.00 95.94 104 GLU A CA 1
ATOM 863 C C . GLU A 1 104 ? -21.044 -8.719 23.344 1.00 95.94 104 GLU A C 1
ATOM 865 O O . GLU A 1 104 ? -22.144 -8.394 23.793 1.00 95.94 104 GLU A O 1
ATOM 870 N N . GLU A 1 105 ? -20.094 -9.246 24.119 1.00 96.56 105 GLU A N 1
ATOM 871 C CA . GLU A 1 105 ? -20.271 -9.487 25.555 1.00 96.56 105 GLU A CA 1
ATOM 872 C C . GLU A 1 105 ? -20.565 -8.187 26.317 1.00 96.56 105 GLU A C 1
ATOM 874 O O . GLU A 1 105 ? -21.469 -8.149 27.152 1.00 96.56 105 GLU A O 1
ATOM 879 N N . LEU A 1 106 ? -19.859 -7.095 25.997 1.00 97.25 106 LEU A N 1
ATOM 880 C CA . LEU A 1 106 ? -20.116 -5.779 26.591 1.00 97.25 106 LEU A CA 1
ATOM 881 C C . LEU A 1 106 ? -21.535 -5.276 26.298 1.00 97.25 106 LEU A C 1
ATOM 883 O O . LEU A 1 106 ? -22.182 -4.732 27.195 1.00 97.25 106 LEU A O 1
ATOM 887 N N . LEU A 1 107 ? -22.034 -5.468 25.074 1.00 97.69 107 LEU A N 1
ATOM 888 C CA . LEU A 1 107 ? -23.404 -5.098 24.711 1.00 97.69 107 LEU A CA 1
ATOM 889 C C . LEU A 1 107 ? -24.436 -5.941 25.465 1.00 97.69 107 LEU A C 1
ATOM 891 O O . LEU A 1 107 ? -25.412 -5.392 25.980 1.00 97.69 107 LEU A O 1
ATOM 895 N N . LEU A 1 108 ? -24.204 -7.252 25.582 1.00 98.19 108 LEU A N 1
ATOM 896 C CA . LEU A 1 108 ? -25.081 -8.160 26.319 1.00 98.19 108 LEU A CA 1
ATOM 897 C C . LEU A 1 108 ? -25.166 -7.774 27.800 1.00 98.19 108 LEU A C 1
ATOM 899 O O . LEU A 1 108 ? -26.264 -7.611 28.336 1.00 98.19 108 LEU A O 1
ATOM 903 N N . VAL A 1 109 ? -24.013 -7.568 28.441 1.00 98.19 109 VAL A N 1
ATOM 904 C CA . VAL A 1 109 ? -23.928 -7.123 29.838 1.00 98.19 109 VAL A CA 1
ATOM 905 C C . VAL A 1 109 ? -24.604 -5.763 30.009 1.00 98.19 109 VAL A C 1
ATOM 907 O O . VAL A 1 109 ? -25.354 -5.566 30.962 1.00 98.19 109 VAL A O 1
ATOM 910 N N . GLY A 1 110 ? -24.412 -4.836 29.066 1.00 98.19 110 GLY A N 1
ATOM 911 C CA . GLY A 1 110 ? -25.088 -3.537 29.065 1.00 98.19 110 GLY A CA 1
ATOM 912 C C . GLY A 1 110 ? -26.613 -3.666 29.042 1.00 98.19 110 GLY A C 1
ATOM 913 O O . GLY A 1 110 ? -27.302 -3.045 29.855 1.00 98.19 110 GLY A O 1
ATOM 914 N N . HIS A 1 111 ? -27.147 -4.525 28.173 1.00 98.19 111 HIS A N 1
ATOM 915 C CA . HIS A 1 111 ? -28.582 -4.798 28.089 1.00 98.19 111 HIS A CA 1
ATOM 916 C C . HIS A 1 111 ? -29.141 -5.417 29.376 1.00 98.19 111 HIS A C 1
ATOM 918 O O . HIS A 1 111 ? -30.198 -5.001 29.860 1.00 98.19 111 HIS A O 1
ATOM 924 N N . GLN A 1 112 ? -28.429 -6.389 29.946 1.00 98.38 112 GLN A N 1
ATOM 925 C CA . GLN A 1 112 ? -28.818 -7.047 31.194 1.00 98.38 112 GLN A CA 1
ATOM 926 C C . GLN A 1 112 ? -28.807 -6.067 32.370 1.00 98.38 112 GLN A C 1
ATOM 928 O O . GLN A 1 112 ? -29.783 -5.984 33.116 1.00 98.38 112 GLN A O 1
ATOM 933 N N . ASN A 1 113 ? -27.748 -5.266 32.489 1.00 97.94 113 ASN A N 1
ATOM 934 C CA . ASN A 1 113 ? -27.626 -4.249 33.528 1.00 97.94 113 ASN A CA 1
ATOM 935 C C . ASN A 1 113 ? -28.731 -3.199 33.416 1.00 97.94 113 ASN A C 1
ATOM 937 O O . ASN A 1 113 ? -29.307 -2.813 34.430 1.00 97.94 113 ASN A O 1
ATOM 941 N N . LEU A 1 114 ? -29.090 -2.781 32.199 1.00 98.19 114 LEU A N 1
ATOM 942 C CA . LEU A 1 114 ? -30.209 -1.866 31.985 1.00 98.19 114 LEU A CA 1
ATOM 943 C C . LEU A 1 114 ? -31.545 -2.486 32.420 1.00 98.19 114 LEU A C 1
ATOM 945 O O . LEU A 1 114 ? -32.363 -1.806 33.038 1.00 98.19 114 LEU A O 1
ATOM 949 N N . ALA A 1 115 ? -31.778 -3.769 32.131 1.00 97.75 115 ALA A N 1
ATOM 950 C CA . ALA A 1 115 ? -32.983 -4.471 32.568 1.00 97.75 115 ALA A CA 1
ATOM 951 C C . ALA A 1 115 ? -33.063 -4.577 34.102 1.00 97.75 115 ALA A C 1
ATOM 953 O O . ALA A 1 115 ? -34.122 -4.326 34.681 1.00 97.75 115 ALA A O 1
ATOM 954 N N . ILE A 1 116 ? -31.944 -4.892 34.762 1.00 96.94 116 ILE A N 1
ATOM 955 C CA . ILE A 1 116 ? -31.839 -4.921 36.228 1.00 96.94 116 ILE A CA 1
ATOM 956 C C . ILE A 1 116 ? -32.086 -3.529 36.805 1.00 96.94 116 ILE A C 1
ATOM 958 O O . ILE A 1 116 ? -32.910 -3.384 37.704 1.00 96.94 116 ILE A O 1
ATOM 962 N N . HIS A 1 117 ? -31.430 -2.505 36.259 1.00 97.00 117 HIS A N 1
ATOM 963 C CA . HIS A 1 117 ? -31.605 -1.125 36.694 1.00 97.00 117 HIS A CA 1
ATOM 964 C C . HIS A 1 117 ? -33.071 -0.709 36.591 1.00 97.00 117 HIS A C 1
ATOM 966 O O . HIS A 1 117 ? -33.635 -0.226 37.563 1.00 97.00 117 HIS A O 1
ATOM 972 N N . ARG A 1 118 ? -33.729 -0.965 35.453 1.00 97.12 118 ARG A N 1
ATOM 973 C CA . ARG A 1 118 ? -35.161 -0.678 35.274 1.00 97.12 118 ARG A CA 1
ATOM 974 C C . ARG A 1 118 ? -36.021 -1.375 36.323 1.00 97.12 118 ARG A C 1
ATOM 976 O O . ARG A 1 118 ? -36.892 -0.725 36.886 1.00 97.12 118 ARG A O 1
ATOM 983 N N . ARG A 1 119 ? -35.758 -2.655 36.614 1.00 96.19 119 ARG A N 1
ATOM 984 C CA . ARG A 1 119 ? -36.467 -3.395 37.670 1.00 96.19 119 ARG A CA 1
ATOM 985 C C . ARG A 1 119 ? -36.281 -2.727 39.028 1.00 96.19 119 ARG A C 1
ATOM 987 O O . ARG A 1 119 ? -37.277 -2.382 39.652 1.00 96.19 119 ARG A O 1
ATOM 994 N N . ILE A 1 120 ? -35.037 -2.472 39.435 1.00 93.44 120 ILE A N 1
ATOM 995 C CA . ILE A 1 120 ? -34.716 -1.833 40.720 1.00 93.44 120 ILE A CA 1
ATOM 996 C C . ILE A 1 120 ? -35.371 -0.453 40.823 1.00 93.44 120 ILE A C 1
ATOM 998 O O . ILE A 1 120 ? -35.995 -0.161 41.833 1.00 93.44 120 ILE A O 1
ATOM 1002 N N . THR A 1 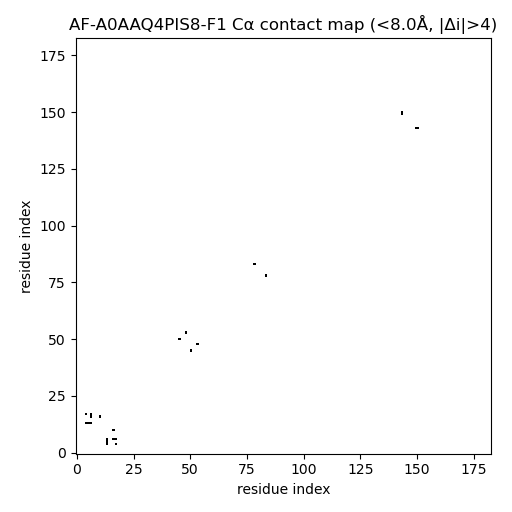121 ? -35.282 0.374 39.778 1.00 93.12 121 THR A N 1
ATOM 1003 C CA . THR A 1 121 ? -35.897 1.709 39.755 1.00 93.12 121 THR A CA 1
ATOM 1004 C C . THR A 1 121 ? -37.424 1.647 39.786 1.00 93.12 121 THR A C 1
ATOM 1006 O O . THR A 1 121 ? -38.054 2.503 40.396 1.00 93.12 121 THR A O 1
ATOM 1009 N N . SER A 1 122 ? -38.033 0.659 39.122 1.00 91.12 122 SER A N 1
ATOM 1010 C CA . SER A 1 122 ? -39.492 0.489 39.113 1.00 91.12 122 SER A CA 1
ATOM 1011 C C . SER A 1 122 ? -40.043 -0.053 40.432 1.00 91.12 122 SER A C 1
ATOM 1013 O O . SER A 1 122 ? -41.201 0.192 40.766 1.00 91.12 122 SER A O 1
ATOM 1015 N N . CYS A 1 123 ? -39.224 -0.785 41.188 1.00 86.50 123 CYS A N 1
ATOM 1016 C CA . CYS A 1 123 ? -39.591 -1.271 42.504 1.00 86.50 123 CYS A CA 1
ATOM 1017 C C . CYS A 1 123 ? -39.586 -0.108 43.502 1.00 86.50 123 CYS A C 1
ATOM 1019 O O . CYS A 1 123 ? -38.549 0.489 43.778 1.00 86.50 123 CYS A O 1
ATOM 1021 N N . GLN A 1 124 ? -40.744 0.182 44.093 1.00 80.56 124 GLN A N 1
ATOM 1022 C CA . GLN A 1 124 ? -40.816 1.049 45.266 1.00 80.56 124 GLN A CA 1
ATOM 1023 C C . GLN A 1 124 ? -40.182 0.334 46.468 1.00 80.56 124 GLN A C 1
ATOM 1025 O O . GLN A 1 124 ? -40.360 -0.873 46.648 1.00 80.56 124 GLN A O 1
ATOM 1030 N N . SER A 1 125 ? -39.437 1.066 47.298 1.00 72.50 125 SER A N 1
ATOM 1031 C CA . SER A 1 125 ? -38.873 0.524 48.535 1.00 72.50 125 SER A CA 1
ATOM 1032 C C . SER A 1 125 ? -39.991 0.254 49.546 1.00 72.50 125 SER A C 1
ATOM 1034 O O . SER A 1 125 ? -40.442 1.164 50.241 1.00 72.50 125 SER A O 1
ATOM 1036 N N . ASP A 1 126 ? -40.441 -0.994 49.643 1.00 71.75 126 ASP A N 1
ATOM 1037 C CA . ASP A 1 126 ? -41.502 -1.393 50.571 1.00 71.75 126 ASP A CA 1
ATOM 1038 C C . ASP A 1 126 ? -40.885 -1.688 51.960 1.00 71.75 126 ASP A C 1
ATOM 1040 O O . ASP A 1 126 ? -40.662 -2.835 52.354 1.00 71.75 126 ASP A O 1
ATOM 1044 N N . TYR A 1 127 ? -40.495 -0.630 52.687 1.00 72.38 127 TYR A N 1
ATOM 1045 C CA . TYR A 1 127 ? -39.803 -0.743 53.982 1.00 72.38 127 TYR A CA 1
ATOM 1046 C C . TYR A 1 127 ? -40.781 -1.086 55.118 1.00 72.38 127 TYR A C 1
ATOM 1048 O O . TYR A 1 127 ? -41.232 -0.226 55.877 1.00 72.38 127 TYR A O 1
ATOM 1056 N N . ARG A 1 128 ? -41.115 -2.372 55.264 1.00 79.38 128 ARG A N 1
ATOM 1057 C CA . ARG A 1 128 ? -42.032 -2.868 56.307 1.00 79.38 128 ARG A CA 1
ATOM 1058 C C . ARG A 1 128 ? -41.273 -3.330 57.548 1.00 79.38 128 ARG A C 1
ATOM 1060 O O . ARG A 1 128 ? -41.133 -4.523 57.807 1.00 79.38 128 ARG A O 1
ATOM 1067 N N . ARG A 1 129 ? -40.818 -2.355 58.343 1.00 82.31 129 ARG A N 1
ATOM 1068 C CA . ARG A 1 129 ? -40.015 -2.567 59.563 1.00 82.31 129 ARG A CA 1
ATOM 1069 C C . ARG A 1 129 ? -40.596 -3.632 60.505 1.00 82.31 129 ARG A C 1
ATOM 1071 O O . ARG A 1 129 ? -39.839 -4.439 61.024 1.00 82.31 129 ARG A O 1
ATOM 1078 N N . GLN A 1 130 ? -41.915 -3.643 60.709 1.00 84.12 130 GLN A N 1
ATOM 1079 C CA . GLN A 1 130 ? -42.591 -4.586 61.611 1.00 84.12 130 GLN A CA 1
ATOM 1080 C C . GLN A 1 130 ? -42.401 -6.046 61.166 1.00 84.12 130 GLN A C 1
ATOM 1082 O O . GLN A 1 130 ? -41.940 -6.875 61.939 1.00 84.12 130 GLN A O 1
ATOM 1087 N N . ILE A 1 131 ? -42.655 -6.333 59.884 1.00 88.81 131 ILE A N 1
ATOM 1088 C CA . ILE A 1 131 ? -42.549 -7.686 59.317 1.00 88.81 131 ILE A CA 1
ATOM 1089 C C . ILE A 1 131 ? -41.108 -8.192 59.397 1.00 88.81 131 ILE A C 1
ATOM 1091 O O . ILE A 1 131 ? -40.884 -9.365 59.678 1.00 88.81 131 ILE A O 1
ATOM 1095 N N . TRP A 1 132 ? -40.128 -7.315 59.171 1.00 89.31 132 TRP A N 1
ATOM 1096 C CA . TRP A 1 132 ? -38.713 -7.674 59.278 1.00 89.31 132 TRP A CA 1
ATOM 1097 C C . TRP A 1 132 ? -38.299 -7.990 60.715 1.00 89.31 132 TRP A C 1
ATOM 1099 O O . TRP A 1 132 ? -37.528 -8.925 60.916 1.00 89.31 132 TRP A O 1
ATOM 1109 N N . TRP A 1 133 ? -38.823 -7.262 61.707 1.00 91.38 133 TRP A N 1
ATOM 1110 C CA . TRP A 1 133 ? -38.619 -7.598 63.118 1.00 91.38 133 TRP A CA 1
ATOM 1111 C C . TRP A 1 133 ? -39.214 -8.962 63.462 1.00 91.38 133 TRP A C 1
ATOM 1113 O O . TRP A 1 133 ? -38.514 -9.791 64.039 1.00 91.38 133 TRP A O 1
ATOM 1123 N N . ASP A 1 134 ? -40.452 -9.226 63.044 1.00 92.94 134 ASP A N 1
ATOM 1124 C CA . ASP A 1 134 ? -41.135 -10.495 63.315 1.00 92.94 134 ASP A CA 1
ATOM 1125 C C . ASP A 1 134 ? -40.442 -11.683 62.626 1.00 92.94 134 ASP A C 1
ATOM 1127 O O . ASP A 1 134 ? -40.387 -12.794 63.155 1.00 92.94 134 ASP A O 1
ATOM 1131 N N . ASP A 1 135 ? -39.921 -11.485 61.413 1.00 92.75 135 ASP A N 1
ATOM 1132 C CA . ASP A 1 135 ? -39.209 -12.526 60.666 1.00 92.75 135 ASP A CA 1
ATOM 1133 C C . ASP A 1 135 ? -37.796 -12.765 61.214 1.00 92.75 135 ASP A C 1
ATOM 1135 O O . ASP A 1 135 ? -37.348 -13.912 61.336 1.00 92.75 135 ASP A O 1
ATOM 1139 N N . TRP A 1 136 ? -37.119 -11.697 61.646 1.00 92.06 136 TRP A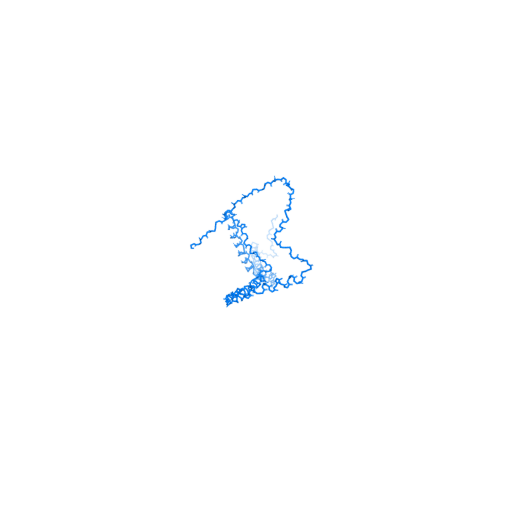 N 1
ATOM 1140 C CA . TRP A 1 136 ? -35.866 -11.796 62.387 1.00 92.06 136 TRP A CA 1
ATOM 1141 C C . TRP A 1 136 ? -36.066 -12.551 63.701 1.00 92.06 136 TRP A C 1
ATOM 1143 O O . TRP A 1 136 ? -35.316 -13.484 63.977 1.00 92.06 136 TRP A O 1
ATOM 1153 N N . GLU A 1 137 ? -37.106 -12.231 64.470 1.00 94.19 137 GLU A N 1
ATOM 1154 C CA . GLU A 1 137 ? -37.424 -12.911 65.726 1.00 94.19 137 GLU A CA 1
ATOM 1155 C C . GLU A 1 137 ? -37.754 -14.396 65.497 1.00 94.19 137 GLU A C 1
ATOM 1157 O O . GLU A 1 137 ? -37.209 -15.268 66.175 1.00 94.19 137 GLU A O 1
ATOM 1162 N N . ARG A 1 138 ? -38.565 -14.719 64.479 1.00 93.81 138 ARG A N 1
ATOM 1163 C CA . ARG A 1 138 ? -38.834 -16.112 64.070 1.00 93.81 138 ARG A CA 1
ATOM 1164 C C . ARG A 1 138 ? -37.570 -16.860 63.658 1.00 93.81 138 ARG A C 1
ATOM 1166 O O . ARG A 1 138 ? -37.448 -18.057 63.923 1.00 93.81 138 ARG A O 1
ATOM 1173 N N . THR A 1 139 ? -36.638 -16.179 62.999 1.00 93.62 139 THR A N 1
ATOM 1174 C CA . THR A 1 139 ? -35.343 -16.748 62.611 1.00 93.62 139 THR A CA 1
ATOM 1175 C C . THR A 1 139 ? -34.437 -16.949 63.825 1.00 93.62 139 THR A C 1
ATOM 1177 O O . THR A 1 139 ? -33.749 -17.964 63.897 1.00 93.62 139 THR A O 1
ATOM 1180 N N . GLN A 1 140 ? -34.454 -16.032 64.798 1.00 89.88 140 GLN A N 1
ATOM 1181 C CA . GLN A 1 140 ? -33.723 -16.188 66.058 1.00 89.88 140 GLN A CA 1
ATOM 1182 C C . GLN A 1 140 ? -34.236 -17.387 66.848 1.00 89.88 140 GLN A C 1
ATOM 1184 O O . GLN A 1 140 ? -33.431 -18.258 67.162 1.00 89.88 140 GLN A O 1
ATOM 1189 N N . ARG A 1 141 ? -35.557 -17.493 67.044 1.00 90.44 141 ARG A N 1
ATOM 1190 C CA . ARG A 1 141 ? -36.186 -18.637 67.725 1.00 90.44 141 ARG A CA 1
ATOM 1191 C C . ARG A 1 141 ? -35.817 -19.961 67.060 1.00 90.44 141 ARG A C 1
ATOM 1193 O O . ARG A 1 141 ? -35.226 -20.812 67.707 1.00 90.44 141 ARG A O 1
ATOM 1200 N N . ARG A 1 142 ? -36.001 -20.080 65.736 1.00 91.19 142 ARG A N 1
ATOM 1201 C CA . ARG A 1 142 ? -35.586 -21.286 64.989 1.00 91.19 142 ARG A CA 1
ATOM 1202 C C . ARG A 1 142 ? -34.105 -21.609 65.164 1.00 91.19 142 ARG A C 1
ATOM 1204 O O . ARG A 1 142 ? -33.728 -22.772 65.232 1.00 91.19 142 ARG A O 1
ATOM 1211 N N . ARG A 1 143 ? -33.248 -20.591 65.213 1.00 87.06 143 ARG A N 1
ATOM 1212 C CA . ARG A 1 143 ? -31.818 -20.785 65.459 1.00 87.06 143 ARG A CA 1
ATOM 1213 C C . ARG A 1 143 ? -31.520 -21.248 66.884 1.00 87.06 143 ARG A C 1
ATOM 1215 O O . ARG A 1 143 ? -30.576 -22.011 67.025 1.00 87.06 143 ARG A O 1
ATOM 1222 N N . ASP A 1 144 ? -32.248 -20.777 67.897 1.00 85.44 144 ASP A N 1
ATOM 1223 C CA . ASP A 1 144 ? -32.117 -21.267 69.278 1.00 85.44 144 ASP A CA 1
ATOM 1224 C C . ASP A 1 144 ? -32.585 -22.726 69.366 1.00 85.44 144 ASP A C 1
ATOM 1226 O O . ASP A 1 144 ? -31.853 -23.568 69.878 1.00 85.44 144 ASP A O 1
ATOM 1230 N N . ASP A 1 145 ? -33.729 -23.043 68.755 1.00 87.88 145 ASP A N 1
ATOM 1231 C CA . ASP A 1 145 ? -34.327 -24.384 68.759 1.00 87.88 145 ASP A CA 1
ATOM 1232 C C . ASP A 1 145 ? -33.444 -25.437 68.064 1.00 87.88 145 ASP A C 1
ATOM 1234 O O . ASP A 1 145 ? -33.380 -26.587 68.490 1.00 87.88 145 ASP A O 1
ATOM 1238 N N . ILE A 1 146 ? -32.753 -25.053 66.982 1.00 88.06 146 ILE A N 1
ATOM 1239 C CA . ILE A 1 146 ? -31.847 -25.938 66.223 1.00 88.06 146 ILE A CA 1
ATOM 1240 C C . ILE A 1 146 ? -30.440 -25.974 66.850 1.00 88.06 146 ILE A C 1
ATOM 1242 O O . ILE A 1 146 ? -29.627 -26.842 66.521 1.00 88.06 146 ILE A O 1
ATOM 1246 N N . SER A 1 147 ? -30.107 -25.039 67.743 1.00 83.44 147 SER A N 1
ATOM 1247 C CA . SER A 1 147 ? -28.774 -24.991 68.338 1.00 83.44 147 SER A CA 1
ATOM 1248 C C . SER A 1 147 ? -28.586 -26.092 69.384 1.00 83.44 147 SER A C 1
ATOM 1250 O O . SER A 1 147 ? -29.282 -26.161 70.389 1.00 83.44 147 SER A O 1
ATOM 1252 N N . GLN A 1 148 ? -27.586 -26.948 69.169 1.00 82.88 148 GLN A N 1
ATOM 1253 C CA . GLN A 1 148 ? -27.191 -27.991 70.124 1.00 82.88 148 GLN A CA 1
ATOM 1254 C C . GLN A 1 148 ? -26.514 -27.414 71.385 1.00 82.88 148 GLN A C 1
ATOM 1256 O O . GLN A 1 148 ? -26.371 -28.100 72.398 1.00 82.88 148 GLN A O 1
ATOM 1261 N N . HIS A 1 149 ? -26.069 -26.156 71.327 1.00 77.69 149 HIS A N 1
ATOM 1262 C CA . HIS A 1 149 ? -25.324 -25.493 72.391 1.00 77.69 149 HIS A CA 1
ATOM 1263 C C . HIS A 1 149 ? -25.977 -24.155 72.757 1.00 77.69 149 HIS A C 1
ATOM 1265 O O . HIS A 1 149 ? -26.295 -23.388 71.844 1.00 77.69 149 HIS A O 1
ATOM 1271 N N . PRO A 1 150 ? -26.134 -23.839 74.060 1.00 73.50 150 PRO A N 1
ATOM 1272 C CA . PRO A 1 150 ? -26.705 -22.570 74.495 1.00 73.50 150 PRO A CA 1
ATOM 1273 C C . PRO A 1 150 ? -25.909 -21.398 73.923 1.00 73.50 150 PRO A C 1
ATOM 1275 O O . PRO A 1 150 ? -24.678 -21.377 74.020 1.00 73.50 150 PRO A 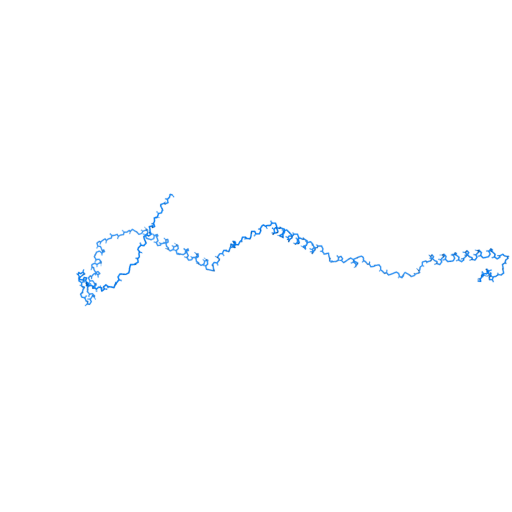O 1
ATOM 1278 N N . ARG A 1 151 ? -26.600 -20.402 73.358 1.00 68.94 151 ARG A N 1
ATOM 1279 C CA . ARG A 1 151 ? -25.953 -19.150 72.958 1.00 68.94 151 ARG A CA 1
ATOM 1280 C C . ARG A 1 151 ? -25.337 -18.503 74.194 1.00 68.94 151 ARG A C 1
ATOM 1282 O O . ARG A 1 151 ? -26.047 -18.060 75.095 1.00 68.94 151 ARG A O 1
ATOM 1289 N N . GLU A 1 152 ? -24.009 -18.425 74.231 1.00 62.53 152 GLU A N 1
ATOM 1290 C CA . GLU A 1 152 ? -23.332 -17.561 75.189 1.00 62.53 152 GLU A CA 1
ATOM 1291 C C . GLU A 1 152 ? -23.826 -16.133 74.942 1.00 62.53 152 GLU A C 1
ATOM 1293 O O . GLU A 1 152 ? -23.622 -15.567 73.865 1.00 62.53 152 GLU A O 1
ATOM 1298 N N . LEU A 1 153 ? -24.514 -15.556 75.933 1.00 59.44 153 LEU A N 1
ATOM 1299 C CA . LEU A 1 153 ? -24.835 -14.134 75.950 1.00 59.44 153 LEU A CA 1
ATOM 1300 C C . LEU A 1 153 ? -23.544 -13.379 75.624 1.00 59.44 153 LEU A C 1
ATOM 1302 O O . LEU A 1 153 ? -22.533 -13.584 76.301 1.00 59.44 153 LEU A O 1
ATOM 1306 N N . ALA A 1 154 ? -23.573 -12.552 74.578 1.00 56.31 154 ALA A N 1
ATOM 1307 C CA . ALA A 1 154 ? -22.438 -11.808 74.033 1.00 56.31 154 ALA A CA 1
ATOM 1308 C C . ALA A 1 154 ? -21.917 -10.723 75.006 1.00 56.31 154 ALA A C 1
ATOM 1310 O O . ALA A 1 154 ? -21.903 -9.537 74.701 1.00 56.31 154 ALA A O 1
ATOM 1311 N N . GLY A 1 155 ? -21.504 -11.134 76.204 1.00 56.91 155 GLY A N 1
ATOM 1312 C CA . GLY A 1 155 ? -20.968 -10.313 77.287 1.00 56.91 155 GLY A CA 1
ATOM 1313 C C . GLY A 1 155 ? -19.675 -10.873 77.885 1.00 56.91 155 GLY A C 1
ATOM 1314 O O . GLY A 1 155 ? -19.090 -10.251 78.766 1.00 56.91 155 GLY A O 1
ATOM 1315 N N . LYS A 1 156 ? -19.175 -12.016 77.400 1.00 60.09 156 LYS A N 1
ATOM 1316 C CA . LYS A 1 156 ? -17.867 -12.556 77.795 1.00 60.09 156 LYS A CA 1
ATOM 1317 C C . LYS A 1 156 ? -16.921 -12.540 76.602 1.00 60.09 156 LYS A C 1
ATOM 1319 O O . LYS A 1 156 ? -1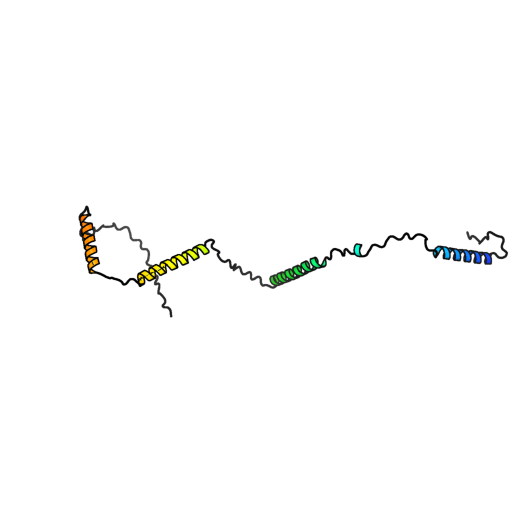6.565 -13.574 76.052 1.00 60.09 156 LYS A O 1
ATOM 1324 N N . GLN A 1 157 ? -16.480 -11.343 76.217 1.00 56.31 157 GLN A N 1
ATOM 1325 C CA . GLN A 1 157 ? -15.220 -11.206 75.487 1.00 56.31 157 GLN A CA 1
ATOM 1326 C C . GLN A 1 157 ? -14.145 -11.917 76.323 1.00 56.31 157 GLN A C 1
ATOM 1328 O O . GLN A 1 157 ? -13.725 -11.407 77.366 1.00 56.31 157 GLN A O 1
ATOM 1333 N N . ARG A 1 158 ? -13.726 -13.124 75.921 1.00 56.22 158 ARG A N 1
ATOM 1334 C CA . ARG A 1 158 ? -12.516 -13.737 76.474 1.00 56.22 158 ARG A CA 1
ATOM 1335 C C . ARG A 1 158 ? -11.391 -12.761 76.153 1.00 56.22 158 ARG A C 1
ATOM 1337 O O . ARG A 1 158 ? -11.027 -12.602 74.994 1.00 56.22 158 ARG A O 1
ATOM 1344 N N . LYS A 1 159 ? -10.865 -12.078 77.175 1.00 57.09 159 LYS A N 1
ATOM 1345 C CA . LYS A 1 159 ? -9.629 -11.299 77.066 1.00 57.09 159 LYS A CA 1
ATOM 1346 C C . LYS A 1 159 ? -8.504 -12.275 76.733 1.00 57.09 159 LYS A C 1
ATOM 1348 O O . LYS A 1 159 ? -7.871 -12.829 77.628 1.00 57.09 159 LYS A O 1
ATOM 1353 N N . VAL A 1 160 ? -8.287 -12.525 75.448 1.00 59.00 160 VAL A N 1
ATOM 1354 C CA . VAL A 1 160 ? -7.099 -13.226 74.974 1.00 59.00 160 VAL A CA 1
ATOM 1355 C C . VAL A 1 160 ? -5.939 -12.256 75.175 1.00 59.00 160 VAL A C 1
ATOM 1357 O O . VAL A 1 160 ? -5.847 -11.231 74.501 1.00 59.00 160 VAL A O 1
ATOM 1360 N N . LYS A 1 161 ? -5.090 -12.530 76.170 1.00 56.25 161 LYS A N 1
ATOM 1361 C CA . LYS A 1 161 ? -3.817 -11.827 76.339 1.00 56.25 161 LYS A CA 1
ATOM 1362 C C . LYS A 1 161 ? -2.895 -12.307 75.224 1.00 56.25 161 LYS A C 1
ATOM 1364 O O . LYS A 1 161 ? -2.269 -13.354 75.352 1.00 56.25 161 LYS A O 1
ATOM 1369 N N . PHE A 1 162 ? -2.839 -11.570 74.123 1.00 45.91 162 PHE A N 1
ATOM 1370 C CA . PHE A 1 162 ? -1.747 -11.734 73.176 1.00 45.91 162 PHE A CA 1
ATOM 1371 C C . PHE A 1 162 ? -0.461 -11.288 73.877 1.00 45.91 162 PHE A C 1
ATOM 1373 O O . PHE A 1 162 ? -0.378 -10.163 74.374 1.00 45.91 162 PHE A O 1
ATOM 1380 N N . ALA A 1 163 ? 0.507 -12.199 73.985 1.00 49.41 163 ALA A N 1
ATOM 1381 C CA . ALA A 1 163 ? 1.851 -11.859 74.420 1.00 49.41 163 ALA A CA 1
ATOM 1382 C C . ALA A 1 163 ? 2.411 -10.822 73.440 1.00 49.41 163 ALA A C 1
ATOM 1384 O O . ALA A 1 163 ? 2.398 -11.040 72.227 1.00 49.41 163 ALA A O 1
ATOM 1385 N N . ALA A 1 164 ? 2.844 -9.682 73.975 1.00 48.97 164 ALA A N 1
ATOM 1386 C CA . ALA A 1 164 ? 3.444 -8.610 73.203 1.00 48.97 164 ALA A CA 1
ATOM 1387 C C . ALA A 1 164 ? 4.709 -9.136 72.515 1.00 48.97 164 ALA A C 1
ATOM 1389 O O . ALA A 1 164 ? 5.748 -9.307 73.147 1.00 48.97 164 ALA A O 1
ATOM 1390 N N . THR A 1 165 ? 4.607 -9.409 71.218 1.00 41.22 165 THR A N 1
ATOM 1391 C CA . THR A 1 165 ? 5.768 -9.448 70.339 1.00 41.22 165 THR A CA 1
ATOM 1392 C C . THR A 1 165 ? 6.054 -8.013 69.930 1.00 41.22 165 THR A C 1
ATOM 1394 O O . THR A 1 165 ? 5.173 -7.266 69.505 1.00 41.22 165 THR A O 1
ATOM 1397 N N . THR A 1 166 ? 7.293 -7.633 70.208 1.00 43.62 166 THR A N 1
ATOM 1398 C CA . THR A 1 166 ? 7.986 -6.395 69.873 1.00 43.62 166 THR A CA 1
ATOM 1399 C C . THR A 1 166 ? 7.393 -5.630 68.694 1.00 43.62 166 THR A C 1
ATOM 1401 O O . THR A 1 166 ? 7.323 -6.106 67.566 1.00 43.62 166 THR A O 1
ATOM 1404 N N . THR A 1 167 ? 7.015 -4.396 69.004 1.00 42.94 167 THR A N 1
ATOM 1405 C CA . THR A 1 167 ? 6.740 -3.300 68.083 1.00 42.94 167 THR A CA 1
ATOM 1406 C C . THR A 1 167 ? 7.835 -3.149 67.031 1.00 42.94 167 THR A C 1
ATOM 1408 O O . THR A 1 167 ? 8.912 -2.646 67.343 1.00 42.94 167 THR A O 1
ATOM 1411 N N . GLU A 1 168 ? 7.500 -3.434 65.777 1.00 42.78 168 GLU A N 1
ATOM 1412 C CA . GLU A 1 168 ? 8.054 -2.714 64.634 1.00 42.78 168 GLU A CA 1
ATOM 1413 C C . GLU A 1 168 ? 6.911 -1.987 63.921 1.00 42.78 168 GLU A C 1
ATOM 1415 O O . GLU A 1 168 ? 5.897 -2.571 63.539 1.00 42.78 168 GLU A O 1
ATOM 1420 N N . LYS A 1 169 ? 7.041 -0.661 63.828 1.00 45.72 169 LYS A N 1
ATOM 1421 C CA . LYS A 1 169 ? 6.104 0.223 63.131 1.00 45.72 169 LYS A CA 1
ATOM 1422 C C . LYS A 1 169 ? 6.383 0.170 61.625 1.00 45.72 169 LYS A C 1
ATOM 1424 O O . LYS A 1 169 ? 7.529 0.402 61.251 1.00 45.72 169 LYS A O 1
ATOM 1429 N N . PRO A 1 170 ? 5.355 0.107 60.763 1.00 39.34 170 PRO A N 1
ATOM 1430 C CA . PRO A 1 170 ? 5.428 0.726 59.450 1.00 39.34 170 PRO A CA 1
ATOM 1431 C C . PRO A 1 170 ? 4.515 1.957 59.391 1.00 39.34 170 PRO A C 1
ATOM 1433 O O . PRO A 1 170 ? 3.386 1.965 59.881 1.00 39.34 170 PRO A O 1
ATOM 1436 N N . GLY A 1 171 ? 5.071 3.036 58.843 1.00 40.03 171 GLY A N 1
ATOM 1437 C CA . GLY A 1 171 ? 4.491 4.370 58.826 1.00 40.03 171 GLY A CA 1
ATOM 1438 C C . GLY A 1 171 ? 3.210 4.497 58.003 1.00 40.03 171 GLY A C 1
ATOM 1439 O O . GLY A 1 171 ? 3.077 3.970 56.902 1.00 40.03 171 GLY A O 1
ATOM 1440 N N . THR A 1 172 ? 2.285 5.291 58.531 1.00 35.97 172 THR A N 1
ATOM 1441 C CA . THR A 1 172 ? 1.105 5.775 57.820 1.00 35.97 172 THR A CA 1
ATOM 1442 C C . THR A 1 172 ? 1.508 6.908 56.873 1.00 35.97 172 THR A C 1
ATOM 1444 O O . THR A 1 172 ? 1.630 8.057 57.295 1.00 35.97 172 THR A O 1
ATOM 1447 N N . GLN A 1 173 ? 1.670 6.615 55.582 1.00 43.75 173 GLN A N 1
ATOM 1448 C CA . GLN A 1 173 ? 1.548 7.639 54.542 1.00 43.75 173 GLN A CA 1
ATOM 1449 C C . GLN A 1 173 ? 0.056 7.919 54.319 1.00 43.75 173 GLN A C 1
ATOM 1451 O O . GLN A 1 173 ? -0.694 7.068 53.845 1.00 43.75 173 GLN A O 1
ATOM 1456 N N . LYS A 1 174 ? -0.394 9.114 54.715 1.00 38.53 174 LYS A N 1
ATOM 1457 C CA . LYS A 1 174 ? -1.727 9.630 54.390 1.00 38.53 174 LYS A CA 1
ATOM 1458 C C . LYS A 1 174 ? -1.682 10.234 52.987 1.00 38.53 174 LYS A C 1
ATOM 1460 O O . LYS A 1 174 ? -1.225 11.361 52.830 1.00 38.53 174 LYS A O 1
ATOM 1465 N N . ASN A 1 175 ? -2.202 9.518 51.996 1.00 38.62 175 ASN A N 1
ATOM 1466 C CA . ASN A 1 175 ? -2.503 10.098 50.689 1.00 38.62 175 ASN A CA 1
ATOM 1467 C C . ASN A 1 175 ? -3.934 10.647 50.720 1.00 38.62 175 ASN A C 1
ATOM 1469 O O . ASN A 1 175 ? -4.906 9.895 50.767 1.00 38.62 175 ASN A O 1
ATOM 1473 N N . SER A 1 176 ? -4.060 11.971 50.740 1.00 40.91 176 SER A N 1
ATOM 1474 C CA . SER A 1 176 ? -5.320 12.696 50.596 1.00 40.91 176 SER A CA 1
ATOM 1475 C C . SER A 1 176 ? -5.715 12.768 49.118 1.00 40.91 176 SER A C 1
ATOM 1477 O O . SER A 1 176 ? -5.299 13.659 48.382 1.00 40.91 176 SER A O 1
ATOM 1479 N N . SER A 1 177 ? -6.558 11.845 48.660 1.00 44.91 177 SER A N 1
ATOM 1480 C CA . SER A 1 177 ? -7.229 11.978 47.364 1.00 44.91 177 SER A CA 1
ATOM 1481 C C . SER A 1 177 ? -8.386 12.975 47.489 1.00 44.91 177 SER A C 1
ATOM 1483 O O . SER A 1 177 ? -9.479 12.640 47.946 1.00 44.91 177 SER A O 1
ATOM 1485 N N . LYS A 1 178 ? -8.118 14.226 47.109 1.00 45.50 178 LYS A N 1
ATOM 1486 C CA . LYS A 1 178 ? -9.103 15.300 46.943 1.00 45.50 178 LYS A CA 1
ATOM 1487 C C . LYS A 1 178 ? -9.794 15.106 45.585 1.00 45.50 178 LYS A C 1
ATOM 1489 O O . LYS A 1 178 ? -9.146 15.227 44.551 1.00 45.50 178 LYS A O 1
ATOM 1494 N N . CYS A 1 179 ? -11.087 14.778 45.578 1.00 40.47 179 CYS A N 1
ATOM 1495 C CA . CYS A 1 179 ? -11.898 14.758 44.356 1.00 40.47 179 CYS A CA 1
ATOM 1496 C C . CYS A 1 179 ? -12.075 16.192 43.819 1.00 40.47 179 CYS A C 1
ATOM 1498 O O . CYS A 1 179 ? -12.467 17.064 44.600 1.00 40.47 179 CYS A O 1
ATOM 1500 N N . PRO A 1 180 ? -11.837 16.469 42.524 1.00 54.34 180 PRO A N 1
ATOM 1501 C CA . PRO A 1 180 ? -12.183 17.755 41.937 1.00 54.34 180 PRO A CA 1
ATOM 1502 C C . PRO A 1 180 ? -13.666 17.770 41.548 1.00 54.34 180 PRO A C 1
ATOM 1504 O O . PRO A 1 180 ? -14.167 16.850 40.899 1.00 54.34 180 PRO A O 1
ATOM 1507 N N . GLN A 1 181 ? -14.371 18.827 41.952 1.00 50.62 181 GLN A N 1
ATOM 1508 C CA . GLN A 1 181 ? -15.693 19.134 41.419 1.00 50.62 181 GLN A CA 1
ATOM 1509 C C . GLN A 1 181 ? -15.551 19.606 39.969 1.00 50.62 181 GLN A C 1
ATOM 1511 O O . GLN A 1 181 ? -14.703 20.441 39.660 1.00 50.62 181 GLN A O 1
ATOM 1516 N N . ARG A 1 182 ? -16.366 19.025 39.086 1.00 52.88 182 ARG A N 1
ATOM 1517 C CA . ARG A 1 182 ? -16.551 19.467 37.702 1.00 52.88 182 ARG A CA 1
ATOM 1518 C C . ARG A 1 182 ? -17.312 20.793 37.697 1.00 52.88 182 ARG A C 1
ATOM 1520 O O . ARG A 1 182 ? -18.352 20.886 38.346 1.00 52.88 182 ARG A O 1
ATOM 1527 N N . SER A 1 183 ? -16.787 21.765 36.957 1.00 54.78 183 SER A N 1
ATOM 1528 C CA . SER A 1 183 ? -17.566 22.860 36.365 1.00 54.78 183 SER A CA 1
ATOM 1529 C C . SER A 1 183 ? -18.257 22.383 35.093 1.00 54.78 183 SER A C 1
ATOM 1531 O O . SER A 1 183 ? -17.721 21.441 34.457 1.00 54.78 183 SER A O 1
#

InterPro domains:
  IPR029488 Hemingway/CFA97 [PF13879] (28-120)
  IPR038792 CFAP97 domain-containing protein 1/2 [PTHR33768] (1-177)

Secondary structure (DSSP, 8-state):
--PPP--SS--S-HHHHHHHHHHHHHHHHHHHHHPPPSS--PPPPPPHHHHS-TTS-THHHHHHHHHHHHHHHHHHHHHHHS--------------TTHHHHHHHHHHHHHHHHHHHHHHHHS-----HHHHHHHHHHHHHHHHHH-SS----TT-----------------------PPPP-

Organism: NCBI:txid481459

Radius of gyration: 63.66 Å; Cα contacts (8 Å, |Δi|>4): 12; chains: 1; bounding box: 105×51×176 Å

Solvent-accessible surface area (backbone atoms only — not comparable to full-atom values): 12211 Å² total; per-residue (Å²): 136,88,81,74,92,76,74,96,58,96,67,97,52,67,70,63,50,52,55,50,53,51,49,53,50,52,52,50,52,49,51,62,72,68,52,75,74,93,68,87,81,75,75,82,78,78,57,66,65,72,79,42,69,71,92,61,72,59,60,71,60,48,52,51,52,53,52,50,50,52,54,50,51,52,53,50,48,51,56,72,71,42,91,70,84,74,75,83,72,72,82,70,76,86,78,56,94,56,50,64,63,53,51,52,51,51,51,52,53,50,54,50,51,51,52,50,48,51,51,58,72,69,49,75,86,81,81,55,65,68,62,53,50,55,51,49,50,53,50,51,50,53,51,58,75,70,42,94,59,84,80,73,70,96,77,69,80,75,82,75,79,74,78,85,72,81,90,76,87,79,83,85,80,84,80,82,85,78,79,80,82,82,130

Foldseek 3Di:
DDDDDDDPDDDPDRVVVVVVVVVVVVVVVVVVVPDDDPDDPDDDDPDVCVVPVVPDPCVVVVVVVVVVVVVVVVVVVVVVPDPPPDPPPPVDDPDDPCPVVVVVVVVVVVVVVVVVVVVVVPDDDPPPVVVVVVVVVVVVVVCCVPDPDHPDDPPDPPPPPDDDDDDDDDDDDDDDPDDDDDD

Mean predicted aligned error: 21.6 Å

Sequence (183 aa):
MHRSYQPLKPVTNRYLQQRWDLNQYEHHRRKVSSTLPVVDNKGMRTPAHIQLKLKKLPDDRQSIIDRDNRLLASKLANIVCSEGLVDHWNQYSLKSLNGDKRREELLLVGHQNLAIHRRITSCQSDYRRQIWWDDWERTQRRRDDISQHPRELAGKQRKVKFAATTTEKPGTQKNSSKCPQRS